Protein AF-A0A3L7Q034-F1 (afdb_monomer)

Solvent-accessible surface area (backbone atoms only — not comparable to full-atom values): 18534 Å² total; per-residue (Å²): 133,90,52,70,71,58,54,52,52,50,52,52,52,49,52,52,52,51,50,52,50,53,52,47,46,66,76,54,42,67,97,80,66,65,78,78,78,54,82,88,72,52,82,73,62,82,89,73,60,74,82,74,75,76,73,78,72,53,71,61,48,54,51,48,27,71,70,69,29,92,88,36,72,64,71,76,37,77,36,74,48,70,31,73,95,71,38,28,39,40,28,22,61,41,81,46,66,43,97,88,46,29,36,39,28,33,47,32,38,38,37,38,54,48,71,47,90,90,45,76,90,39,55,28,41,40,37,40,39,23,48,36,31,41,38,29,46,77,58,79,52,92,49,80,78,44,58,72,82,48,50,76,40,32,36,37,34,29,34,60,28,39,40,36,34,30,84,43,48,90,58,73,77,42,26,36,38,38,40,26,68,52,51,54,40,36,36,32,57,94,72,35,33,35,39,32,75,36,55,39,42,35,39,32,35,65,36,76,94,52,49,31,42,38,37,24,31,20,40,39,37,35,46,27,62,60,84,78,60,81,82,67,89,87,66,80,84,70,77,90,63,94,49,71,68,47,68,35,34,42,32,34,52,23,58,30,42,34,40,39,56,42,43,89,86,51,57,85,88,52,78,79,89,70,88,73,78,83,73,99,78,75,94,85,70,82,84,70,82,82,72,61,49,77,47,76,49,76,39,73,10,30,42,36,41,39,59,53,58,90,89,73,47,69,48,78,48,78,43,71,62,84,132

Sequence (323 aa):
MWTPRRILLLCLGWTLILGFYLGYGFVLGSIDGLPPLPKGLMPHSREHLPPLPARPASRVVSKLQLAFGPDCPEVGRQIKIEIGSKKMVFAADQFQPEPDGRVSLKPMSVAIFSSDKSNPRLTEISTIRGQVAYIKFDRPVAQLSDIGNRKIVAAEISGSIEVTNNRRTQGRDDDLSVFIPTGPLHYADARKLIWTTDSVHLLDNQSKPKPIDVRGRGLEIELASEMNQPPQPGQPKKPKGDAVAGVKRVKLVEAVDMHLHVREDSGFLGQSQNQQKPTAASATAKPAPEQQAYIRIKTPGSFEYFFRSEKEGNLAVFSLPEP

pLDDT: mean 78.05, std 17.23, range [32.56, 96.44]

Foldseek 3Di:
DDDPVNVVVVVVVVVVVVVVVVVCCVVQHDDPSDDPDPPVPPPPDPVPDDPDPDDPPDPQLVVCCQQQHVPDCQSVEPDWDQLPVQQKIKGANDWDQDPVLWIKGAWIKMWGWDADPVDNLQIKIKIKTAGIKTWHWPDHDPDPVVVSVTHTAKMWGFAFIKIWIPVSDSDPQQIKIKTFHTWGWMDGLVQQKTKTQGKIWIWGRNDPPHIKIKIAGMKMWRFDFPVPDDDDPDDDDDPPDSDRPGTFKIKGFFFIKIKDWAFPPRCPPHDPPDPDPDDDPDPDDDDDPRDIDIDIDTARGMWMWGDDDPVPDIDIDGDHPDD

Mean predicted aligned error: 15.41 Å

Secondary structure (DSSP, 8-state):
---HHHHHHHHHHHHHHHHHHHHHHHHH-STT-PPPPPGGGSPPPGGGSPPPPPPPPPHHHHHHHHHH-TT-GGGG-SEEEEEGGGTEEEEEEEEEE-TTSEEEEEEEEEEEEEE-SS-TTSEEEEEEEESEEEEEESS---SGGGGGGS-EEEEEEESSEEEEE-TT-S-STT-EEEEESS-PEEEEGGGTEEEEEEEEEEEETTSSSS-EEEEEEEEEEEEEEGGGSPPPTT---------EEEEEEEEEEEEEEEEEEEETT-GGG------PPPPS-----PPPP--EEEEEEEESS-EEEE---TTT--EEEE-PPP-

Structure (mmCIF, N/CA/C/O backbone):
data_AF-A0A3L7Q034-F1
#
_entry.id   AF-A0A3L7Q034-F1
#
loop_
_atom_site.group_PDB
_atom_site.id
_atom_site.type_symbol
_atom_site.label_atom_id
_atom_site.label_alt_id
_atom_site.label_comp_id
_atom_site.label_asym_id
_atom_site.label_entity_id
_atom_site.label_seq_id
_atom_site.pdbx_PDB_ins_code
_atom_site.Cartn_x
_atom_site.Cartn_y
_atom_site.Cartn_z
_atom_site.occupancy
_atom_site.B_iso_or_equiv
_atom_site.auth_seq_id
_atom_site.auth_comp_id
_atom_site.auth_asym_id
_atom_site.auth_atom_id
_atom_site.pdbx_PDB_model_num
ATOM 1 N N . MET A 1 1 ? -70.085 13.692 60.919 1.00 57.00 1 ME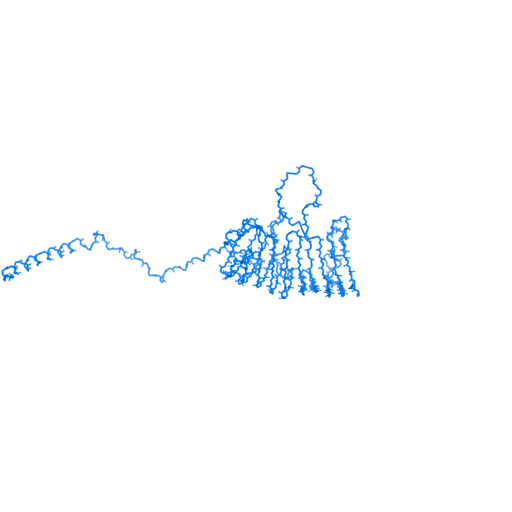T A N 1
ATOM 2 C CA . MET A 1 1 ? -70.975 14.634 60.205 1.00 57.00 1 MET A CA 1
ATOM 3 C C . MET A 1 1 ? -70.442 16.052 60.359 1.00 57.00 1 MET A C 1
ATOM 5 O O . MET A 1 1 ? -70.109 16.442 61.472 1.00 57.00 1 MET A O 1
ATOM 9 N N . TRP A 1 2 ? -70.270 16.787 59.258 1.00 61.84 2 TRP A N 1
ATOM 10 C CA . TRP A 1 2 ? -69.750 18.159 59.272 1.00 61.84 2 TRP A CA 1
ATOM 11 C C . TRP A 1 2 ? -70.883 19.133 59.613 1.00 61.84 2 TRP A C 1
ATOM 13 O O . TRP A 1 2 ? -71.826 19.286 58.848 1.00 61.84 2 TRP A O 1
ATOM 23 N N . THR A 1 3 ? -70.821 19.772 60.782 1.00 84.25 3 THR A N 1
ATOM 24 C CA . THR A 1 3 ? -71.814 20.783 61.177 1.00 84.25 3 THR A CA 1
ATOM 25 C C . THR A 1 3 ? -71.575 22.093 60.411 1.00 84.25 3 THR A C 1
ATOM 27 O O . THR A 1 3 ? -70.408 22.485 60.303 1.00 84.25 3 THR A O 1
ATOM 30 N N . PRO A 1 4 ? -72.622 22.828 59.981 1.00 82.00 4 PRO A N 1
ATOM 31 C CA . PRO A 1 4 ? -72.494 24.060 59.187 1.00 82.00 4 PRO A CA 1
ATOM 32 C C . PRO A 1 4 ? -71.522 25.083 59.794 1.00 82.00 4 PRO A C 1
ATOM 34 O O . PRO A 1 4 ? -70.733 25.709 59.095 1.00 82.00 4 PRO A O 1
ATOM 37 N N . ARG A 1 5 ? -71.493 25.172 61.129 1.00 81.81 5 ARG A N 1
ATOM 38 C CA . ARG A 1 5 ? -70.591 26.054 61.883 1.00 81.81 5 ARG A CA 1
ATOM 39 C C . ARG A 1 5 ? -69.100 25.732 61.692 1.00 81.81 5 ARG A C 1
ATOM 41 O O . ARG A 1 5 ? -68.280 26.641 61.686 1.00 81.81 5 ARG A O 1
ATOM 48 N N . ARG A 1 6 ? -68.739 24.455 61.517 1.00 82.69 6 ARG A N 1
ATOM 49 C CA . ARG A 1 6 ? -67.348 24.022 61.273 1.00 82.69 6 ARG A CA 1
ATOM 50 C C . ARG A 1 6 ? -66.913 24.306 59.837 1.00 82.69 6 ARG A C 1
ATOM 52 O O . ARG A 1 6 ? -65.770 24.693 59.636 1.00 82.69 6 ARG A O 1
ATOM 59 N N . ILE A 1 7 ? -67.828 24.176 58.871 1.00 85.19 7 ILE A N 1
ATOM 60 C CA . ILE A 1 7 ? -67.582 24.552 57.469 1.00 85.19 7 ILE A CA 1
ATOM 61 C C . ILE A 1 7 ? -67.302 26.053 57.380 1.00 85.19 7 ILE A C 1
ATOM 63 O O . ILE A 1 7 ? -66.321 26.458 56.770 1.00 85.19 7 ILE A O 1
ATOM 67 N N . LEU A 1 8 ? -68.108 26.870 58.061 1.00 88.12 8 LEU A N 1
ATOM 68 C CA . LEU A 1 8 ? -67.975 28.326 58.020 1.00 88.12 8 LEU A CA 1
ATOM 69 C C . LEU A 1 8 ? -66.646 28.803 58.632 1.00 88.12 8 LEU A C 1
ATOM 71 O O . LEU A 1 8 ? -65.969 29.645 58.049 1.00 88.12 8 LEU A O 1
ATOM 75 N N . LEU A 1 9 ? -66.217 28.201 59.750 1.00 88.06 9 LEU A N 1
ATOM 76 C CA . LEU A 1 9 ? -64.904 28.477 60.348 1.00 88.06 9 LEU A CA 1
ATOM 77 C C . LEU A 1 9 ? -63.737 28.020 59.455 1.00 88.06 9 LEU A C 1
ATOM 79 O O . LEU A 1 9 ? -62.732 28.721 59.369 1.00 88.06 9 LEU A O 1
ATOM 83 N N . LEU A 1 10 ? -63.874 26.883 58.766 1.00 87.38 10 LEU A N 1
ATOM 84 C CA . LEU A 1 10 ? -62.869 26.398 57.815 1.00 87.38 10 LEU A CA 1
ATOM 85 C C . LEU A 1 10 ? -62.745 27.311 56.593 1.00 87.38 10 LEU A C 1
ATOM 87 O O . LEU A 1 10 ? -61.628 27.646 56.209 1.00 87.38 10 LEU A O 1
ATOM 91 N N . CYS A 1 11 ? -63.866 27.753 56.016 1.00 89.75 11 CYS A N 1
ATOM 92 C CA . CYS A 1 11 ? -63.869 28.696 54.899 1.00 89.75 11 CYS A CA 1
ATOM 93 C C . CYS A 1 11 ? -63.247 30.037 55.301 1.00 89.75 11 CYS A C 1
ATOM 95 O O . CYS A 1 11 ? -62.399 30.552 54.577 1.00 89.75 11 CYS A O 1
ATOM 97 N N . LEU A 1 12 ? -63.601 30.568 56.477 1.00 92.62 12 LEU A N 1
ATOM 98 C CA . LEU A 1 12 ? -63.027 31.816 56.982 1.00 92.62 12 LEU A CA 1
ATOM 99 C C . LEU A 1 12 ? -61.508 31.693 57.186 1.00 92.62 12 LEU A C 1
ATOM 101 O O . LEU A 1 12 ? -60.752 32.542 56.714 1.00 92.62 12 LEU A O 1
ATOM 105 N N . GLY A 1 13 ? -61.054 30.606 57.819 1.00 91.19 13 GLY A N 1
ATOM 106 C CA . GLY A 1 13 ? -59.629 30.326 58.002 1.00 91.19 13 GLY A CA 1
ATOM 107 C C . GLY A 1 13 ? -58.876 30.233 56.673 1.00 91.19 13 GLY A C 1
ATOM 108 O O . GLY A 1 13 ? -57.820 30.843 56.523 1.00 91.19 13 GLY A O 1
ATOM 109 N N . TRP A 1 14 ? -59.454 29.553 55.680 1.00 91.81 14 TRP A N 1
ATOM 110 C CA . TRP A 1 14 ? -58.875 29.461 54.339 1.00 91.81 14 TRP A CA 1
ATOM 111 C C . TRP A 1 14 ? -58.761 30.819 53.650 1.00 91.81 14 TRP A C 1
ATOM 113 O O . TRP A 1 14 ? -57.713 31.120 53.087 1.00 91.81 14 TRP A O 1
ATOM 123 N N . THR A 1 15 ? -59.796 31.660 53.722 1.00 92.00 15 THR A N 1
ATOM 124 C CA . THR A 1 15 ? -59.749 32.995 53.100 1.00 92.00 15 THR A CA 1
ATOM 125 C C . THR A 1 15 ? -58.695 33.898 53.733 1.00 92.00 15 THR A C 1
ATOM 127 O O . THR A 1 15 ? -57.988 34.598 53.012 1.00 92.00 15 THR A O 1
ATOM 130 N N . LEU A 1 16 ? -58.529 33.838 55.058 1.00 93.12 16 LEU A N 1
ATOM 131 C CA . LEU A 1 16 ? -57.495 34.594 55.764 1.00 93.12 16 LEU A CA 1
ATOM 132 C C . LEU A 1 16 ? -56.093 34.130 55.374 1.00 93.12 16 LEU A C 1
ATOM 134 O O . LEU A 1 16 ? -55.258 34.954 55.015 1.00 93.12 16 LEU A O 1
ATOM 138 N N . ILE A 1 17 ? -55.840 32.820 55.395 1.00 89.88 17 ILE A N 1
ATOM 139 C CA . ILE A 1 17 ? -54.528 32.262 55.042 1.00 89.88 17 ILE A CA 1
ATOM 140 C C . ILE A 1 17 ? -54.190 32.557 53.578 1.00 89.88 17 ILE A C 1
ATOM 142 O O . ILE A 1 17 ? -53.074 32.980 53.284 1.00 89.88 17 ILE A O 1
ATOM 146 N N . LEU A 1 18 ? -55.152 32.398 52.664 1.00 88.81 18 LEU A N 1
ATOM 147 C CA . LEU A 1 18 ? -54.956 32.701 51.248 1.00 88.81 18 LEU A CA 1
ATOM 148 C C . LEU A 1 18 ? -54.693 34.197 51.028 1.00 88.81 18 LEU A C 1
ATOM 150 O O . LEU A 1 18 ? -53.800 34.555 50.266 1.00 88.81 18 LEU A O 1
ATOM 154 N N . GLY A 1 19 ? -55.426 35.068 51.727 1.00 91.00 19 GLY A N 1
ATOM 155 C CA . GLY A 1 19 ? -55.214 36.514 51.683 1.00 91.00 19 GLY A CA 1
ATOM 156 C C . GLY A 1 19 ? -53.822 36.914 52.174 1.00 91.00 19 GLY A C 1
ATOM 157 O O . GLY A 1 19 ? -53.130 37.674 51.498 1.00 91.00 19 GLY A O 1
ATOM 158 N N . PHE A 1 20 ? -53.368 36.347 53.297 1.00 86.62 20 PHE A N 1
ATOM 159 C CA . PHE A 1 20 ? -52.009 36.562 53.801 1.00 86.62 20 PHE A CA 1
ATOM 160 C C . PHE A 1 20 ? -50.942 36.024 52.846 1.00 86.62 20 PHE A C 1
ATOM 162 O O . PHE A 1 20 ? -49.939 36.696 52.627 1.00 86.62 20 PHE A O 1
ATOM 169 N N . TYR A 1 21 ? -51.156 34.854 52.242 1.00 82.19 21 TYR A N 1
ATOM 170 C CA . TYR A 1 21 ? -50.224 34.264 51.282 1.00 82.19 21 TYR A CA 1
ATOM 171 C C . TYR A 1 21 ? -50.101 35.098 49.999 1.00 82.19 21 TYR A C 1
ATOM 173 O O . TYR A 1 21 ? -48.993 35.356 49.533 1.00 82.19 21 TYR A O 1
ATOM 181 N N . LEU A 1 22 ? -51.222 35.577 49.452 1.00 83.12 22 LEU A N 1
ATOM 182 C CA . LEU A 1 22 ? -51.227 36.445 48.272 1.00 83.12 22 LEU A CA 1
ATOM 183 C C . LEU A 1 22 ? -50.610 37.816 48.574 1.00 83.12 22 LEU A C 1
ATOM 185 O O . LEU A 1 22 ? -49.834 38.323 47.769 1.00 83.12 22 LEU A O 1
ATOM 189 N N . GLY A 1 23 ? -50.896 38.389 49.749 1.00 83.06 23 GLY A N 1
ATOM 190 C CA . GLY A 1 23 ? -50.256 39.623 50.208 1.00 83.06 23 GLY A CA 1
ATOM 191 C C . GLY A 1 23 ? -48.744 39.462 50.390 1.00 83.06 23 GLY A C 1
ATOM 192 O O . GLY A 1 23 ? -47.975 40.302 49.929 1.00 83.06 23 GLY A O 1
ATOM 193 N N . TYR A 1 24 ? -48.311 38.346 50.982 1.00 76.06 24 TYR A N 1
ATOM 194 C CA . TYR A 1 24 ? -46.900 37.985 51.119 1.00 76.06 24 TYR A CA 1
ATOM 195 C C . TYR A 1 24 ? -46.220 37.845 49.748 1.00 76.06 24 TYR A C 1
ATOM 197 O O . TYR A 1 24 ? -45.169 38.442 49.526 1.00 76.06 24 TYR A O 1
ATOM 205 N N . GLY A 1 25 ? -46.846 37.142 48.799 1.00 72.12 25 GLY A N 1
ATOM 206 C CA . GLY A 1 25 ? -46.323 36.980 47.438 1.00 72.12 25 GLY A CA 1
ATOM 207 C C . GLY A 1 25 ? -46.268 38.282 46.633 1.00 72.12 25 GLY A C 1
ATOM 208 O O . GLY A 1 25 ? -45.364 38.460 45.820 1.00 72.12 25 GLY A O 1
ATOM 209 N N . PHE A 1 26 ? -47.191 39.217 46.877 1.00 74.62 26 PHE A N 1
ATOM 210 C CA . PHE A 1 26 ? -47.187 40.523 46.215 1.00 74.62 26 PHE A CA 1
ATOM 211 C C . PHE A 1 26 ? -46.090 41.450 46.756 1.00 74.62 26 PHE A C 1
ATOM 213 O O . PHE A 1 26 ? -45.441 42.144 45.979 1.00 74.62 26 PHE A O 1
ATOM 220 N N . VAL A 1 27 ? -45.861 41.452 48.074 1.00 71.94 27 VAL A N 1
ATOM 221 C CA . VAL A 1 27 ? -44.875 42.340 48.713 1.00 71.94 27 VAL A CA 1
ATOM 222 C C . VAL A 1 27 ? -43.443 41.815 48.578 1.00 71.94 27 VAL A C 1
ATOM 224 O O . VAL A 1 27 ? -42.528 42.614 48.400 1.00 71.94 27 VAL A O 1
ATOM 227 N N . LEU A 1 28 ? -43.229 40.497 48.642 1.00 66.50 28 LEU A N 1
ATOM 228 C CA . LEU A 1 28 ? -41.885 39.898 48.575 1.00 66.50 28 LEU A CA 1
ATOM 229 C C . LEU A 1 28 ? -41.498 39.384 47.185 1.00 66.50 28 LEU A C 1
ATOM 231 O O . LEU A 1 28 ? -40.341 39.031 46.969 1.00 66.50 28 LEU A O 1
ATOM 235 N N . GLY A 1 29 ? -42.428 39.421 46.229 1.00 60.34 29 GLY A N 1
ATOM 236 C CA . GLY A 1 29 ? -42.172 39.043 44.847 1.00 60.34 29 GLY A CA 1
ATOM 237 C C . GLY A 1 29 ? -41.911 37.546 44.659 1.00 60.34 29 GLY A C 1
ATOM 238 O O . GLY A 1 29 ? -41.752 36.775 45.603 1.00 60.34 29 GLY A O 1
ATOM 239 N N . SER A 1 30 ? -41.921 37.143 43.388 1.00 58.59 30 SER A N 1
ATOM 240 C CA . SER A 1 30 ? -41.636 35.791 42.896 1.00 58.59 30 SER A CA 1
ATOM 241 C C . SER A 1 30 ? -40.508 35.099 43.671 1.00 58.59 30 SER A C 1
ATOM 243 O O . SER A 1 30 ? -39.465 35.707 43.900 1.00 58.59 30 SER A O 1
ATOM 245 N N . ILE A 1 31 ? -40.748 33.826 44.013 1.00 56.84 31 ILE A N 1
ATOM 246 C CA . ILE A 1 31 ? -39.835 32.829 44.602 1.00 56.84 31 ILE A CA 1
ATOM 247 C C . ILE A 1 31 ? -38.369 33.182 44.282 1.00 56.84 31 ILE A C 1
ATOM 249 O O . ILE A 1 31 ? -37.939 32.917 43.169 1.00 56.84 31 ILE A O 1
ATOM 253 N N . ASP A 1 32 ? -37.688 33.848 45.226 1.00 58.66 32 ASP A N 1
ATOM 254 C CA . ASP A 1 32 ? -36.243 34.169 45.357 1.00 58.66 32 ASP A CA 1
ATOM 255 C C . ASP A 1 32 ? -35.891 35.633 45.663 1.00 58.66 32 ASP A C 1
ATOM 257 O O . ASP A 1 32 ? -34.743 35.905 46.007 1.00 58.66 32 ASP A O 1
ATOM 261 N N . GLY A 1 33 ? -36.813 36.602 45.589 1.00 61.28 33 GLY A N 1
ATOM 262 C CA . GLY A 1 33 ? -36.478 38.003 45.923 1.00 61.28 33 GLY A CA 1
ATOM 263 C C . GLY A 1 33 ? -35.380 38.618 45.031 1.00 61.28 33 GLY A C 1
ATOM 264 O O . GLY A 1 33 ? -34.881 39.711 45.303 1.00 61.28 33 GLY A O 1
ATOM 265 N N . LEU A 1 34 ? -35.003 37.923 43.955 1.00 64.62 34 LEU A N 1
ATOM 266 C CA . LEU A 1 34 ? -34.079 38.407 42.947 1.00 64.62 34 LEU A CA 1
ATOM 267 C C . LEU A 1 34 ? -34.840 39.315 41.972 1.00 64.62 34 LEU A C 1
ATOM 269 O O . LEU A 1 34 ? -35.936 38.960 41.525 1.00 64.62 34 LEU A O 1
ATOM 273 N N . PRO A 1 35 ? -34.280 40.483 41.608 1.00 65.75 35 PRO A N 1
ATOM 274 C CA . PRO A 1 35 ? -34.860 41.305 40.559 1.00 65.75 35 PRO A CA 1
ATOM 275 C C . PRO A 1 35 ? -34.928 40.495 39.252 1.00 65.75 35 PRO A C 1
ATOM 277 O O . PRO A 1 35 ? -34.020 39.703 38.976 1.00 65.75 35 PRO A O 1
ATOM 280 N N . PRO A 1 36 ? -35.978 40.678 38.429 1.00 69.44 36 PRO A N 1
ATOM 281 C CA . PRO A 1 36 ? -36.066 40.012 37.137 1.00 69.44 36 PRO A CA 1
ATOM 282 C C . PRO A 1 36 ? -34.811 40.316 36.318 1.00 69.44 36 PRO A C 1
ATOM 284 O O . PRO A 1 36 ? -34.316 41.447 36.320 1.00 69.44 36 PRO A O 1
ATOM 287 N N . LEU A 1 37 ? -34.295 39.292 35.634 1.00 69.56 37 LEU A N 1
ATOM 288 C CA . LEU A 1 37 ? -33.041 39.382 34.894 1.00 69.56 37 LEU A CA 1
ATOM 289 C C . LEU A 1 37 ? -33.069 40.614 33.960 1.00 69.56 37 LEU A C 1
ATOM 291 O O . LEU A 1 37 ? -34.033 40.774 33.200 1.00 69.56 37 LEU A O 1
ATOM 295 N N . PRO A 1 38 ? -32.052 41.497 33.998 1.00 75.38 38 PRO A N 1
ATOM 296 C CA . PRO A 1 38 ? -31.992 42.664 33.127 1.00 75.38 38 PRO A CA 1
ATOM 297 C C . PRO A 1 38 ? -32.160 42.258 31.662 1.00 75.38 38 PRO A C 1
ATOM 299 O O . PRO A 1 38 ? -31.571 41.273 31.222 1.00 75.38 38 PRO A O 1
ATOM 302 N N . LYS A 1 39 ? -32.915 43.039 30.879 1.00 69.44 39 LYS A N 1
ATOM 303 C CA . LYS A 1 39 ? -33.230 42.711 29.473 1.00 69.44 39 LYS A CA 1
ATOM 304 C C . LYS A 1 39 ? -31.987 42.436 28.608 1.00 69.44 39 LYS A C 1
ATOM 306 O O . LYS A 1 39 ? -32.078 41.658 27.670 1.00 69.44 39 LYS A O 1
ATOM 311 N N . GLY A 1 40 ? -30.835 43.028 28.941 1.00 69.94 40 GLY A N 1
ATOM 312 C CA . GLY A 1 40 ? -29.559 42.799 28.246 1.00 69.94 40 GLY A CA 1
ATOM 313 C C . GLY A 1 40 ? -28.851 41.477 28.578 1.00 69.94 40 GLY A C 1
ATOM 314 O O . GLY A 1 40 ? -27.941 41.086 27.857 1.00 69.94 40 GLY A O 1
ATOM 315 N N . LEU A 1 41 ? -29.261 40.783 29.644 1.00 63.81 41 LEU A N 1
ATOM 316 C CA . LEU A 1 41 ? -28.741 39.470 30.048 1.00 63.81 41 LEU A CA 1
ATOM 317 C C . LEU A 1 41 ? -29.714 38.331 29.716 1.00 63.81 41 LEU A C 1
ATOM 319 O O . LEU A 1 41 ? -29.447 37.177 30.049 1.00 63.81 41 LEU A O 1
ATOM 323 N N . MET A 1 42 ? -30.835 38.639 29.055 1.00 66.06 42 MET A N 1
ATOM 324 C CA . MET A 1 42 ? -31.729 37.617 28.523 1.00 66.06 42 MET A CA 1
ATOM 325 C C . MET A 1 42 ? -30.944 36.732 27.539 1.00 66.06 42 MET A C 1
ATOM 327 O O . MET A 1 42 ? -30.168 37.255 26.726 1.00 66.06 42 MET A O 1
ATOM 331 N N . PRO A 1 43 ? -31.112 35.400 27.594 1.00 65.75 43 PRO A N 1
ATOM 332 C CA . PRO A 1 43 ? -30.474 34.513 26.635 1.00 65.75 43 PRO A CA 1
ATOM 333 C C . PRO A 1 43 ? -30.900 34.942 25.230 1.00 65.75 43 PRO A C 1
ATOM 335 O O . PRO A 1 43 ? -32.088 34.988 24.917 1.00 65.75 43 PRO A O 1
ATOM 338 N N . HIS A 1 44 ? -29.925 35.319 24.405 1.00 62.06 44 HIS A N 1
ATOM 339 C CA . HIS A 1 44 ? -30.189 35.734 23.035 1.00 62.06 44 HIS A CA 1
ATOM 340 C C . HIS A 1 44 ? -30.831 34.558 22.288 1.00 62.06 44 HIS A C 1
ATOM 342 O O . HIS A 1 44 ? -30.402 33.410 22.443 1.00 62.06 44 HIS A O 1
ATOM 348 N N . SER A 1 45 ? -31.865 34.832 21.488 1.00 59.22 45 SER A N 1
ATOM 349 C CA . SER A 1 45 ? -32.478 33.829 20.616 1.00 59.22 45 SER A CA 1
ATOM 350 C C . SER A 1 45 ? -31.393 33.150 19.777 1.00 59.22 45 SER A C 1
ATOM 352 O O . SER A 1 45 ? -30.520 33.823 19.227 1.00 59.22 45 SER A O 1
ATOM 354 N N . ARG A 1 46 ? -31.445 31.812 19.676 1.00 56.34 46 ARG A N 1
ATOM 355 C CA . ARG A 1 46 ? -30.458 30.967 18.962 1.00 56.34 46 ARG A CA 1
ATOM 356 C C . ARG A 1 46 ? -30.125 31.449 17.540 1.00 56.34 46 ARG A C 1
ATOM 358 O O . ARG A 1 46 ? -29.072 31.102 17.021 1.00 56.34 46 ARG A O 1
ATOM 365 N N . GLU A 1 47 ? -30.999 32.249 16.942 1.00 61.03 47 GLU A N 1
ATOM 366 C CA . GLU A 1 47 ? -30.896 32.821 15.598 1.00 61.03 47 GLU A CA 1
ATOM 367 C C . GLU A 1 47 ? -29.858 33.950 15.451 1.00 61.03 47 GLU A C 1
ATOM 369 O O . GLU A 1 47 ? -29.551 34.348 14.331 1.00 61.03 47 GLU A O 1
ATOM 374 N N . HIS A 1 48 ? -29.308 34.487 16.546 1.00 61.72 48 HIS A N 1
ATOM 375 C CA . HIS A 1 48 ? -28.303 35.567 16.519 1.00 61.72 48 HIS A CA 1
ATOM 376 C C . HIS A 1 48 ? -26.927 35.152 17.043 1.00 61.72 48 HIS A C 1
ATOM 378 O O . HIS A 1 48 ? -26.078 35.996 17.335 1.00 61.72 48 HIS A O 1
ATOM 384 N N . LEU A 1 49 ? -26.675 33.848 17.150 1.00 65.56 49 LEU A N 1
ATOM 385 C CA . LEU A 1 49 ? -25.330 33.363 17.418 1.00 65.56 49 LEU A CA 1
ATOM 386 C C . LEU A 1 49 ? -24.518 33.410 16.114 1.00 65.56 49 LEU A C 1
ATOM 388 O O . LEU A 1 49 ? -24.983 32.872 15.105 1.00 65.56 49 LEU A O 1
ATOM 392 N N . PRO A 1 50 ? -23.318 34.023 16.100 1.00 74.31 50 PRO A N 1
ATOM 393 C CA . PRO A 1 50 ? -22.423 33.882 14.960 1.00 74.31 50 PRO A CA 1
ATOM 394 C C . PRO A 1 50 ? -22.175 32.386 14.711 1.00 74.31 50 PRO A C 1
ATOM 396 O O . PRO A 1 50 ? -22.119 31.614 15.678 1.00 74.31 50 PRO A O 1
ATOM 399 N N . PRO A 1 51 ? -22.040 31.950 13.443 1.00 74.94 51 PRO A N 1
ATOM 400 C CA . PRO A 1 51 ? -21.737 30.559 13.153 1.00 74.94 51 PRO A CA 1
ATOM 401 C C . PRO A 1 51 ? -20.485 30.170 13.934 1.00 74.94 51 PRO A C 1
ATOM 403 O O . PRO A 1 51 ? -19.487 30.896 13.930 1.00 74.94 51 PRO A O 1
ATOM 406 N N . LEU A 1 52 ? -20.564 29.047 14.650 1.00 67.44 52 LEU A N 1
ATOM 407 C CA . LEU A 1 52 ? -19.422 28.538 15.397 1.00 67.44 52 LEU A CA 1
ATOM 408 C C . LEU A 1 52 ? -18.224 28.437 14.441 1.00 67.44 52 LEU A C 1
ATOM 410 O O . LEU A 1 52 ? -18.401 27.979 13.306 1.00 67.44 52 LEU A O 1
ATOM 414 N N . PRO A 1 53 ? -17.017 28.850 14.869 1.00 69.12 53 PRO A N 1
ATOM 415 C CA . PRO A 1 53 ? -15.832 28.680 14.046 1.00 69.12 53 PRO A CA 1
ATOM 416 C C . PRO A 1 53 ? -15.717 27.209 13.649 1.00 69.12 53 PRO A C 1
ATOM 418 O O . PRO A 1 53 ? -15.976 26.317 14.466 1.00 69.12 53 PRO A O 1
ATOM 421 N N . ALA A 1 54 ? -15.358 26.959 12.386 1.00 66.00 54 ALA A N 1
ATOM 422 C CA . ALA A 1 54 ? -15.194 25.606 11.878 1.00 66.00 54 ALA A CA 1
ATOM 423 C C . ALA A 1 54 ? -14.286 24.828 12.835 1.00 66.00 54 ALA A C 1
ATOM 425 O O . ALA A 1 54 ? -13.176 25.266 13.152 1.00 66.00 54 ALA A O 1
ATOM 426 N N . ARG A 1 55 ? -14.789 23.698 13.348 1.00 63.00 55 ARG A N 1
ATOM 427 C CA . ARG A 1 55 ? -14.040 22.863 14.288 1.00 63.00 55 ARG A CA 1
ATOM 428 C C . ARG A 1 55 ? -12.678 22.559 13.656 1.00 63.00 55 ARG A C 1
ATOM 430 O O . ARG A 1 55 ? -12.671 22.111 12.507 1.00 63.00 55 ARG A O 1
ATOM 437 N N . PRO A 1 56 ? -11.549 22.779 14.356 1.00 61.09 56 PRO A N 1
ATOM 438 C CA . PRO A 1 56 ? -10.247 22.440 13.804 1.00 61.09 56 PRO A CA 1
ATOM 439 C C . PRO A 1 56 ? -10.286 20.976 13.371 1.00 61.09 56 PRO A C 1
ATOM 441 O O . PRO A 1 56 ? -10.708 20.107 14.145 1.00 61.09 56 PRO A O 1
ATOM 444 N N . ALA A 1 57 ? -9.940 20.725 12.106 1.00 66.50 57 ALA A N 1
ATOM 445 C CA . ALA A 1 57 ? -9.964 19.385 11.547 1.00 66.50 57 ALA A CA 1
ATOM 446 C C . ALA A 1 57 ? -9.162 18.459 12.468 1.00 66.50 57 ALA A C 1
ATOM 448 O O . ALA A 1 57 ? -8.058 18.798 12.903 1.00 66.50 57 ALA A O 1
ATOM 449 N N . SER A 1 58 ? -9.738 17.303 12.810 1.00 79.12 58 SER A N 1
ATOM 450 C CA . SER A 1 58 ? -9.007 16.289 13.570 1.00 79.12 58 SER A CA 1
ATOM 451 C C . SER A 1 58 ? -7.683 16.021 12.859 1.00 79.12 58 SER A C 1
ATOM 453 O O . SER A 1 58 ? -7.663 15.869 11.639 1.00 79.12 58 SER A O 1
ATOM 455 N N . ARG A 1 59 ? -6.576 15.937 13.603 1.00 85.31 59 ARG A N 1
ATOM 456 C CA . ARG A 1 59 ? -5.241 15.680 13.037 1.00 85.31 59 ARG A CA 1
ATOM 457 C C . ARG A 1 59 ? -5.240 14.482 12.079 1.00 85.31 59 ARG A C 1
ATOM 459 O O . ARG A 1 59 ? -4.561 14.506 11.055 1.00 85.31 59 ARG A O 1
ATOM 466 N N . VAL A 1 60 ? -6.039 13.463 12.400 1.00 86.62 60 VAL A N 1
ATOM 467 C CA . VAL A 1 60 ? -6.237 12.261 11.580 1.00 86.62 60 VAL A CA 1
ATOM 468 C C . VAL A 1 60 ? -6.873 12.606 10.231 1.00 86.62 60 VAL A C 1
ATOM 470 O O . VAL A 1 60 ? -6.418 1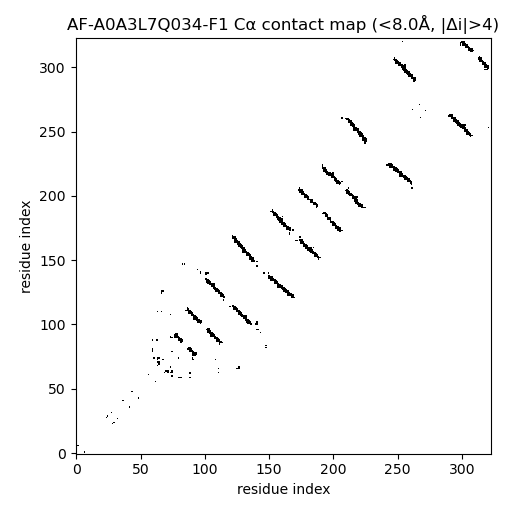2.123 9.202 1.00 86.62 60 VAL A O 1
ATOM 473 N N . VAL A 1 61 ? -7.876 13.487 10.224 1.00 87.44 61 VAL A N 1
ATOM 474 C CA . VAL A 1 61 ? -8.550 13.970 9.009 1.00 87.44 61 VAL A CA 1
ATOM 475 C C . VAL A 1 61 ? -7.581 14.755 8.132 1.00 87.44 61 VAL A C 1
ATOM 477 O O . VAL A 1 61 ? -7.484 14.460 6.948 1.00 87.44 61 VAL A O 1
ATOM 480 N N . SER A 1 62 ? -6.791 15.667 8.70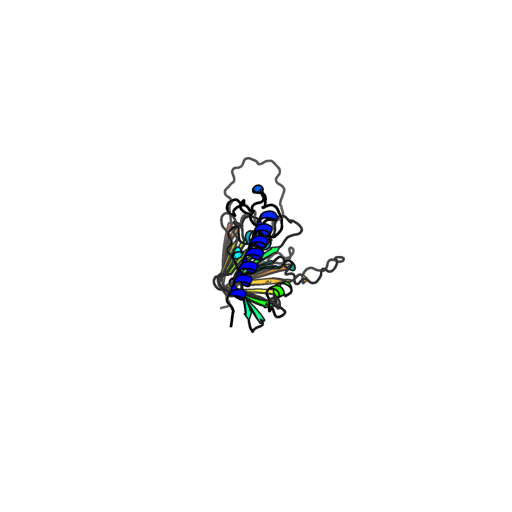4 1.00 87.12 62 SER A N 1
ATOM 481 C CA . SER A 1 62 ? -5.790 16.416 7.932 1.00 87.12 62 SER A CA 1
ATOM 482 C C . SER A 1 62 ? -4.740 15.499 7.297 1.00 87.12 62 SER A C 1
ATOM 484 O O . SER A 1 62 ? -4.331 15.724 6.162 1.00 87.12 62 SER A O 1
ATOM 486 N N . LYS A 1 63 ? -4.323 14.433 7.996 1.00 88.56 63 LYS A N 1
ATOM 487 C CA . LYS A 1 63 ? -3.402 13.428 7.441 1.00 88.56 63 LYS A CA 1
ATOM 488 C C . LYS A 1 63 ? -4.040 12.591 6.336 1.00 88.56 63 LYS A C 1
ATOM 490 O O . LYS A 1 63 ? -3.389 12.343 5.327 1.00 88.56 63 LYS A O 1
ATOM 495 N N . LEU A 1 64 ? -5.296 12.177 6.503 1.00 90.12 64 LEU A N 1
ATOM 496 C CA . LEU A 1 64 ? -6.038 11.476 5.452 1.00 90.12 64 LEU A CA 1
ATOM 497 C C . LEU A 1 64 ? -6.188 12.354 4.210 1.00 90.12 64 LEU A C 1
ATOM 499 O O . LEU A 1 64 ? -5.938 11.878 3.109 1.00 90.12 64 LEU A O 1
ATOM 503 N N . GLN A 1 65 ? -6.496 13.640 4.381 1.00 89.69 65 GLN A N 1
ATOM 504 C CA . GLN A 1 65 ? -6.601 14.579 3.266 1.00 89.69 65 GLN A CA 1
ATOM 505 C C . GLN A 1 65 ? -5.261 14.811 2.569 1.00 89.69 65 GLN A C 1
ATOM 507 O O . GLN A 1 65 ? -5.199 14.838 1.342 1.00 89.69 65 GLN A O 1
ATOM 512 N N . LEU A 1 66 ? -4.173 14.909 3.336 1.00 87.56 66 LEU A N 1
ATOM 513 C CA . LEU A 1 66 ? -2.829 15.012 2.775 1.00 87.56 66 LEU A CA 1
ATOM 514 C C . LEU A 1 66 ? -2.490 13.785 1.911 1.00 87.56 66 LEU A C 1
ATOM 516 O O . LEU A 1 66 ? -1.975 13.938 0.806 1.00 87.56 66 LEU A O 1
ATOM 520 N N . ALA A 1 67 ? -2.829 12.584 2.387 1.00 88.06 67 ALA A N 1
ATOM 521 C CA . ALA A 1 67 ? -2.520 11.335 1.700 1.00 88.06 67 ALA A CA 1
ATOM 522 C C . ALA A 1 67 ? -3.439 11.035 0.504 1.00 88.06 67 ALA A C 1
ATOM 524 O O . ALA A 1 67 ? -2.951 10.698 -0.565 1.00 88.06 67 ALA A O 1
ATOM 525 N N . PHE A 1 68 ? -4.758 11.175 0.661 1.00 88.31 68 PHE A N 1
ATOM 526 C CA . PHE A 1 68 ? -5.749 10.749 -0.337 1.00 88.31 68 PHE A CA 1
ATOM 527 C C . PHE A 1 68 ? -6.374 11.904 -1.120 1.00 88.31 68 PHE A C 1
ATOM 529 O O . PHE A 1 68 ? -6.790 11.719 -2.259 1.00 88.31 68 PHE A O 1
ATOM 536 N N . GLY A 1 69 ? -6.385 13.124 -0.579 1.00 86.12 69 GLY A N 1
ATOM 537 C CA . GLY A 1 69 ? -6.856 14.336 -1.267 1.00 86.12 69 GLY A CA 1
ATOM 538 C C . GLY A 1 69 ? -7.802 15.180 -0.431 1.00 86.12 69 GLY A C 1
ATOM 539 O O . GLY A 1 69 ? -8.335 14.686 0.561 1.00 86.12 69 GLY A O 1
ATOM 540 N N . PRO A 1 70 ? -8.036 16.444 -0.826 1.00 82.81 70 PRO A N 1
ATOM 541 C CA . PRO A 1 70 ? -8.964 17.324 -0.118 1.00 82.81 70 PRO A CA 1
ATOM 542 C C . PRO A 1 70 ? -10.375 16.714 -0.009 1.00 82.81 70 PRO A C 1
ATOM 544 O O . PRO A 1 70 ? -10.950 16.742 1.081 1.00 82.81 70 PRO A O 1
ATOM 547 N N . ASP A 1 71 ? -10.848 16.050 -1.072 1.00 82.50 71 ASP A N 1
ATOM 548 C CA . ASP A 1 71 ? -12.197 15.466 -1.187 1.00 82.50 71 ASP A CA 1
ATOM 549 C C . ASP A 1 71 ? -12.194 13.931 -1.113 1.00 82.50 71 ASP A C 1
ATOM 551 O O . ASP A 1 71 ? -12.833 13.232 -1.901 1.00 82.50 71 ASP A O 1
ATOM 555 N N . CYS A 1 72 ? -11.415 13.374 -0.186 1.00 85.00 72 CYS A N 1
ATOM 556 C CA . CYS A 1 72 ? -11.270 11.928 -0.076 1.00 85.00 72 CYS A CA 1
ATOM 557 C C . CYS A 1 72 ? -12.428 11.268 0.715 1.00 85.00 72 CYS A C 1
ATOM 559 O O . CYS A 1 72 ? -12.769 11.725 1.815 1.00 85.00 72 CYS A O 1
ATOM 561 N N . PRO A 1 73 ? -13.029 10.165 0.213 1.00 87.81 73 PRO A N 1
ATOM 562 C CA . PRO A 1 73 ? -14.116 9.461 0.905 1.00 87.81 73 PRO A CA 1
ATOM 563 C C . PRO A 1 73 ? -13.675 8.872 2.254 1.00 87.81 73 PRO A C 1
ATOM 565 O O . PRO A 1 73 ? -14.499 8.641 3.139 1.00 87.81 73 PRO A O 1
ATOM 568 N N . GLU A 1 74 ? -12.370 8.673 2.453 1.00 88.88 74 GLU A N 1
ATOM 569 C CA . GLU A 1 74 ? -11.766 8.185 3.692 1.00 88.88 74 GLU A CA 1
ATOM 570 C C . GLU A 1 74 ? -12.098 9.048 4.922 1.00 88.88 74 GLU A C 1
ATOM 572 O O . GLU A 1 74 ? -12.168 8.529 6.037 1.00 88.88 74 GLU A O 1
ATOM 577 N N . VAL A 1 75 ? -12.345 10.351 4.747 1.00 87.31 75 VAL A N 1
ATOM 578 C CA . VAL A 1 75 ? -12.720 11.254 5.853 1.00 87.31 75 VAL A CA 1
ATOM 579 C C . VAL A 1 75 ? -14.119 10.942 6.389 1.00 87.31 75 VAL A C 1
ATOM 581 O O . VAL A 1 75 ? -14.364 11.097 7.592 1.00 87.31 75 VAL A O 1
ATOM 584 N N . GLY A 1 76 ? -15.017 10.463 5.526 1.00 85.81 76 GLY A N 1
ATOM 585 C CA . GLY A 1 76 ? -16.392 10.099 5.868 1.00 85.81 76 GLY A CA 1
ATOM 586 C C . GLY A 1 76 ? -16.535 8.745 6.565 1.00 85.81 76 GLY A C 1
ATOM 587 O O . GLY A 1 76 ? -17.609 8.450 7.083 1.00 85.81 76 GLY A O 1
ATOM 588 N N . ARG A 1 77 ? -15.467 7.938 6.622 1.00 89.12 77 ARG A N 1
ATOM 589 C CA . ARG A 1 77 ? -15.525 6.582 7.181 1.00 89.12 77 ARG A CA 1
ATOM 590 C C . ARG A 1 77 ? -15.773 6.555 8.684 1.00 89.12 77 ARG A C 1
ATOM 592 O O . ARG A 1 77 ? -15.377 7.473 9.416 1.00 89.12 77 ARG A O 1
ATOM 599 N N . GLN A 1 78 ? -16.399 5.469 9.140 1.00 87.25 78 GLN A N 1
ATOM 600 C CA . GLN A 1 78 ? -16.751 5.282 10.553 1.00 87.25 78 GLN A CA 1
ATOM 601 C C . GLN A 1 78 ? -15.510 5.126 11.438 1.00 87.25 78 GLN A C 1
ATOM 603 O O . GLN A 1 78 ? -15.434 5.706 12.522 1.00 87.25 78 GLN A O 1
ATOM 608 N N . ILE A 1 79 ? -14.510 4.387 10.958 1.00 88.44 79 ILE A N 1
ATOM 609 C CA . ILE A 1 79 ? -13.279 4.097 11.684 1.00 88.44 79 ILE A CA 1
ATOM 610 C C . ILE A 1 79 ? -12.141 4.925 11.098 1.00 88.44 79 ILE A C 1
ATOM 612 O O . ILE A 1 79 ? -11.821 4.805 9.919 1.00 88.44 79 ILE A O 1
ATOM 616 N N . LYS A 1 80 ? -11.493 5.733 11.945 1.00 91.00 80 LYS A N 1
ATOM 617 C CA . LYS A 1 80 ? -10.311 6.538 11.608 1.00 91.00 80 LYS A CA 1
ATOM 618 C C . LYS A 1 80 ? -9.321 6.477 12.758 1.00 91.00 80 LYS A C 1
ATOM 620 O O . LYS A 1 80 ? -9.591 7.019 13.829 1.00 91.00 80 LYS A O 1
ATOM 625 N N . ILE A 1 81 ? -8.182 5.830 12.542 1.00 87.88 81 ILE A N 1
ATOM 626 C CA . ILE A 1 81 ? -7.155 5.673 13.572 1.00 87.88 81 ILE A CA 1
ATOM 627 C C . ILE A 1 81 ? -5.799 6.112 13.043 1.00 87.88 81 ILE A C 1
ATOM 629 O O . ILE A 1 81 ? -5.372 5.741 11.951 1.00 87.88 81 ILE A O 1
ATOM 633 N N . GLU A 1 82 ? -5.095 6.869 13.878 1.00 88.50 82 GLU A N 1
ATOM 634 C CA . GLU A 1 82 ? -3.679 7.159 13.715 1.00 88.50 82 GLU A CA 1
ATOM 635 C C . GLU A 1 82 ? -2.858 6.253 14.638 1.00 88.50 82 GLU A C 1
ATOM 637 O O . GLU A 1 82 ? -3.004 6.275 15.859 1.00 88.50 82 GLU A O 1
ATOM 642 N N . ILE A 1 83 ? -1.946 5.489 14.046 1.00 85.75 83 ILE A N 1
ATOM 643 C CA . ILE A 1 83 ? -0.948 4.692 14.751 1.00 85.75 83 ILE A CA 1
ATOM 644 C C . ILE A 1 83 ? 0.370 5.463 14.710 1.00 85.75 83 ILE A C 1
ATOM 646 O O . ILE A 1 83 ? 1.203 5.288 13.816 1.00 85.75 83 ILE A O 1
ATOM 650 N N . GLY A 1 84 ? 0.552 6.345 15.696 1.00 78.25 84 GLY A N 1
ATOM 651 C CA . GLY A 1 84 ? 1.707 7.243 15.771 1.00 78.25 84 GLY A CA 1
ATOM 652 C C . GLY A 1 84 ? 3.055 6.512 15.795 1.00 78.25 84 GLY A C 1
ATOM 653 O O . GLY A 1 84 ? 3.993 6.946 15.129 1.00 78.25 84 GLY A O 1
ATOM 654 N N . SER A 1 85 ? 3.133 5.363 16.476 1.00 74.69 85 SER A N 1
ATOM 655 C CA . SER A 1 85 ? 4.349 4.535 16.571 1.00 74.69 85 SER A CA 1
ATOM 656 C C . SER A 1 85 ? 4.852 4.032 15.215 1.00 74.69 85 SER A C 1
ATOM 658 O O . SER A 1 85 ? 6.056 3.875 15.028 1.00 74.69 85 SER A O 1
ATOM 660 N N . LYS A 1 86 ? 3.942 3.820 14.257 1.00 76.19 86 LYS A N 1
ATOM 661 C CA . LYS A 1 86 ? 4.245 3.335 12.903 1.00 76.19 86 LYS A CA 1
ATOM 662 C C . LYS A 1 86 ? 4.143 4.429 11.841 1.00 76.19 86 LYS A C 1
ATOM 664 O O . LYS A 1 86 ? 4.263 4.127 10.661 1.00 76.19 86 LYS A O 1
ATOM 669 N N . LYS A 1 87 ? 3.883 5.683 12.247 1.00 85.50 87 LYS A N 1
ATOM 670 C CA . LYS A 1 87 ? 3.569 6.806 11.345 1.00 85.50 87 LYS A CA 1
ATOM 671 C C . LYS A 1 87 ? 2.528 6.421 10.285 1.00 85.50 87 LYS A C 1
ATOM 673 O O . LYS A 1 87 ? 2.653 6.773 9.117 1.00 85.50 87 LYS A O 1
ATOM 678 N N . MET A 1 88 ? 1.511 5.679 10.705 1.00 87.44 88 MET A N 1
ATOM 679 C CA . MET A 1 88 ? 0.502 5.109 9.820 1.00 87.44 88 MET A CA 1
ATOM 680 C C . MET A 1 88 ? -0.873 5.627 10.217 1.00 87.44 88 MET A C 1
ATOM 682 O O . MET A 1 88 ? -1.170 5.768 11.402 1.00 87.44 88 MET A O 1
ATOM 686 N N . VAL A 1 89 ? -1.718 5.902 9.236 1.00 90.81 89 VAL A N 1
ATOM 687 C CA . VAL A 1 89 ? -3.124 6.246 9.432 1.00 90.81 89 VAL A CA 1
ATOM 688 C C . VAL A 1 89 ? -3.948 5.260 8.627 1.00 90.81 89 VAL A C 1
ATOM 690 O O . VAL A 1 89 ? -3.609 4.977 7.482 1.00 90.81 89 VAL A O 1
ATOM 693 N N . PHE A 1 90 ? -5.012 4.726 9.213 1.00 89.88 90 PHE A N 1
ATOM 694 C CA . PHE A 1 90 ? -5.930 3.864 8.484 1.00 89.88 90 PHE A CA 1
ATOM 695 C C . PHE A 1 90 ? -7.377 4.290 8.699 1.00 89.88 90 PHE A C 1
ATOM 697 O O . PHE A 1 90 ? -7.744 4.823 9.752 1.00 89.88 90 PHE A O 1
ATOM 704 N N . ALA A 1 91 ? -8.186 4.044 7.674 1.00 92.50 91 ALA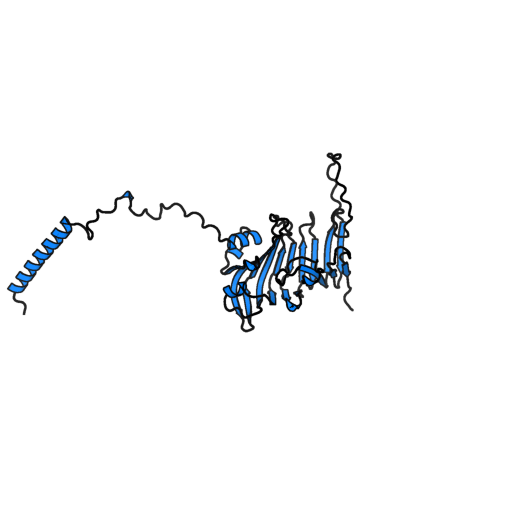 A N 1
ATOM 705 C CA . ALA A 1 91 ? -9.610 4.307 7.667 1.00 92.50 91 ALA A CA 1
ATOM 706 C C . ALA A 1 91 ? -10.375 3.089 7.135 1.00 92.50 91 ALA A C 1
ATOM 708 O O . ALA A 1 91 ? -9.995 2.509 6.114 1.00 92.50 91 ALA A O 1
ATOM 709 N N . ALA A 1 92 ? -11.464 2.723 7.808 1.00 93.50 92 ALA A N 1
ATOM 710 C CA . ALA A 1 92 ? -12.348 1.627 7.416 1.00 93.50 92 ALA A CA 1
ATOM 711 C C . ALA A 1 92 ? -13.796 1.897 7.845 1.00 93.50 92 ALA A C 1
ATOM 713 O O . ALA A 1 92 ? -14.030 2.771 8.676 1.00 93.50 92 ALA A O 1
ATOM 714 N N . ASP A 1 93 ? -14.767 1.164 7.305 1.00 92.38 93 ASP A N 1
ATOM 715 C CA . ASP A 1 93 ? -16.158 1.261 7.779 1.00 92.38 93 ASP A CA 1
ATOM 716 C C . ASP A 1 93 ? -16.506 0.139 8.750 1.00 92.38 93 ASP A C 1
ATOM 718 O O . ASP A 1 93 ? -17.197 0.362 9.738 1.00 92.38 93 ASP A O 1
ATOM 722 N N . GLN A 1 94 ? -15.979 -1.057 8.508 1.00 91.31 94 GLN A N 1
ATOM 723 C CA . GLN A 1 94 ? -16.232 -2.234 9.325 1.00 91.31 94 GLN A CA 1
ATOM 724 C C . GLN A 1 94 ? -14.924 -2.812 9.859 1.00 91.31 94 GLN A C 1
ATOM 726 O O . GLN A 1 94 ? -13.933 -2.908 9.134 1.00 91.31 94 GLN A O 1
ATOM 731 N N . PHE A 1 95 ? -14.956 -3.218 11.127 1.00 91.31 95 PHE A N 1
ATOM 732 C CA . PHE A 1 95 ? -13.929 -4.013 11.791 1.00 91.31 95 PHE A CA 1
ATOM 733 C C . PHE A 1 95 ? -14.606 -5.230 12.407 1.00 91.31 95 PHE A C 1
ATOM 735 O O . PHE A 1 95 ? -15.491 -5.075 13.251 1.00 91.31 95 PHE A O 1
ATOM 742 N N . GLN A 1 96 ? -14.201 -6.424 11.984 1.00 91.00 96 GLN A N 1
ATOM 743 C CA . GLN A 1 96 ? -14.691 -7.672 12.558 1.00 91.00 96 GLN A CA 1
ATOM 744 C C . GLN A 1 96 ? -13.504 -8.610 12.819 1.00 91.00 96 GLN A C 1
ATOM 746 O O . GLN A 1 96 ? -12.762 -8.932 11.888 1.00 91.00 96 GLN A O 1
ATOM 751 N N . PRO A 1 97 ? -13.271 -9.028 14.073 1.00 88.69 97 PRO A N 1
ATOM 752 C CA . PRO A 1 97 ? -12.328 -10.099 14.354 1.00 88.69 97 PRO A CA 1
ATOM 753 C C . PRO A 1 97 ? -12.926 -11.428 13.874 1.00 88.69 97 PRO A C 1
ATOM 755 O O . PRO A 1 97 ? -14.052 -11.774 14.225 1.00 88.69 97 PRO A O 1
ATOM 758 N N . GLU A 1 98 ? -12.172 -12.158 13.062 1.00 88.25 98 GLU A N 1
ATOM 759 C CA . GLU A 1 98 ? -12.549 -13.467 12.534 1.00 88.25 98 GLU A CA 1
ATOM 760 C C . GLU A 1 98 ? -12.156 -14.587 13.519 1.00 88.25 98 GLU A C 1
ATOM 762 O O . GLU A 1 98 ? -11.189 -14.442 14.280 1.00 88.25 98 GLU A O 1
ATOM 767 N N . PRO A 1 99 ? -12.850 -15.742 13.500 1.00 82.69 99 PRO A N 1
ATOM 768 C CA . PRO A 1 99 ? -12.550 -16.873 14.386 1.00 82.69 99 PRO A CA 1
ATOM 769 C C . PRO A 1 99 ? -11.130 -17.437 14.227 1.00 82.69 99 PRO A C 1
ATOM 771 O O . PRO A 1 99 ? -10.600 -18.058 15.146 1.00 82.69 99 PRO A O 1
ATOM 774 N N . ASP A 1 100 ? -10.501 -17.221 13.072 1.00 82.62 100 ASP A N 1
ATOM 775 C CA . ASP A 1 100 ? -9.140 -17.668 12.764 1.00 82.62 100 ASP A CA 1
ATOM 776 C C . ASP A 1 100 ? -8.041 -16.759 13.362 1.00 82.62 100 ASP A C 1
ATOM 778 O O . ASP A 1 100 ? -6.842 -17.007 13.180 1.00 82.62 100 ASP A O 1
ATOM 782 N N . GLY A 1 101 ? -8.442 -15.706 14.084 1.00 81.19 101 GLY A N 1
ATOM 783 C CA . GLY A 1 101 ? -7.557 -14.719 14.694 1.00 81.19 101 GLY A CA 1
ATOM 784 C C . GLY A 1 101 ? -7.091 -13.619 13.737 1.00 81.19 101 GLY A C 1
ATOM 785 O O . GLY A 1 101 ? -6.216 -12.829 14.109 1.00 81.19 101 GLY A O 1
ATOM 786 N N . ARG A 1 102 ? -7.634 -13.553 12.514 1.00 88.19 102 ARG A N 1
ATOM 787 C CA . ARG A 1 102 ? -7.460 -12.409 11.612 1.00 88.19 102 ARG A CA 1
ATOM 788 C C . ARG A 1 102 ? -8.469 -11.316 11.940 1.00 88.19 102 ARG A C 1
ATOM 790 O O . ARG A 1 102 ? -9.480 -11.528 12.597 1.00 88.19 102 ARG A O 1
ATOM 797 N N . VAL A 1 103 ? -8.188 -10.120 11.455 1.00 91.56 103 VAL A N 1
ATOM 798 C CA . VAL A 1 103 ? -9.105 -8.986 11.483 1.00 91.56 103 VAL A CA 1
ATOM 799 C C . VAL A 1 103 ? -9.536 -8.700 10.060 1.00 91.56 103 VAL A C 1
ATOM 801 O O . VAL A 1 103 ? -8.674 -8.476 9.209 1.00 91.56 103 VAL A O 1
ATOM 804 N N . SER A 1 104 ? -10.843 -8.661 9.816 1.00 92.62 104 SER A N 1
ATOM 805 C CA . SER A 1 104 ? -11.400 -8.197 8.553 1.00 92.62 104 SER A CA 1
ATOM 806 C C . SER A 1 104 ? -11.727 -6.699 8.617 1.00 92.62 104 SER A C 1
ATOM 808 O O . SER A 1 104 ? -12.324 -6.198 9.575 1.00 92.62 104 SER A O 1
ATOM 810 N N . LEU A 1 105 ? -11.282 -5.968 7.593 1.00 92.12 105 LEU A N 1
ATOM 811 C CA . LEU A 1 105 ? -11.513 -4.537 7.399 1.00 92.12 105 LEU A CA 1
ATOM 812 C C . LEU A 1 105 ? -12.170 -4.312 6.039 1.00 92.12 105 LEU A C 1
ATOM 814 O O . LEU A 1 105 ? -11.656 -4.783 5.021 1.00 92.12 105 LEU A O 1
ATOM 818 N N . LYS A 1 106 ? -13.296 -3.592 6.015 1.00 92.69 106 LYS A N 1
ATOM 819 C CA . LYS A 1 106 ? -14.076 -3.344 4.791 1.00 92.69 106 LYS A CA 1
ATOM 820 C C . LYS A 1 106 ? -14.671 -1.931 4.778 1.00 92.69 106 LYS A C 1
ATOM 822 O O . LYS A 1 106 ? -15.298 -1.557 5.770 1.00 92.69 106 LYS A O 1
ATOM 827 N N . PRO A 1 107 ? -14.540 -1.172 3.675 1.00 93.56 107 PRO A N 1
ATOM 828 C CA . PRO A 1 107 ? -13.350 -1.097 2.819 1.00 93.56 107 PRO A CA 1
ATOM 829 C C . PRO A 1 107 ? -12.132 -0.589 3.603 1.00 93.56 107 PRO A C 1
ATOM 831 O O . PRO A 1 107 ? -12.286 0.049 4.641 1.00 93.56 107 PRO A O 1
ATOM 834 N N . MET A 1 108 ? -10.916 -0.849 3.120 1.00 93.19 108 MET A N 1
ATOM 835 C CA . MET A 1 108 ? -9.678 -0.458 3.799 1.00 93.19 108 MET A CA 1
ATOM 836 C C . MET A 1 108 ? -8.911 0.593 2.992 1.00 93.19 108 MET A C 1
ATOM 838 O O . MET A 1 108 ? -8.647 0.415 1.807 1.00 93.19 108 MET A O 1
ATOM 842 N N . SER A 1 109 ? -8.502 1.673 3.663 1.00 94.06 109 SER A N 1
ATOM 843 C CA . SER A 1 109 ? -7.522 2.633 3.147 1.00 94.06 109 SER A CA 1
ATOM 844 C C . SER A 1 109 ? -6.451 2.872 4.204 1.00 94.06 109 SER A C 1
ATOM 846 O O . SER A 1 109 ? -6.769 3.154 5.361 1.00 94.06 109 SER A O 1
ATOM 848 N N . VAL A 1 110 ? -5.185 2.772 3.815 1.00 92.69 110 VAL A N 1
ATOM 849 C CA . VAL A 1 110 ? -4.024 2.951 4.690 1.00 92.69 110 VAL A CA 1
ATOM 850 C C . VAL A 1 110 ? -3.089 3.976 4.068 1.00 92.69 110 VAL A C 1
ATOM 852 O O . VAL A 1 110 ? -2.827 3.926 2.873 1.00 92.69 110 VAL A O 1
ATOM 855 N N . ALA A 1 111 ? -2.572 4.890 4.881 1.00 92.19 111 ALA A N 1
ATOM 856 C CA . ALA A 1 111 ? -1.529 5.833 4.512 1.00 92.19 111 ALA A CA 1
ATOM 857 C C . ALA A 1 111 ? -0.340 5.684 5.466 1.00 92.19 111 ALA A C 1
ATOM 859 O O . ALA A 1 111 ? -0.496 5.745 6.689 1.00 92.19 111 ALA A O 1
ATOM 860 N N . ILE A 1 112 ? 0.850 5.496 4.908 1.00 90.44 112 ILE A N 1
ATOM 861 C CA . ILE A 1 112 ? 2.111 5.357 5.632 1.00 90.44 112 ILE A CA 1
ATOM 862 C C . ILE A 1 112 ? 2.964 6.580 5.318 1.00 90.44 112 ILE A C 1
ATOM 864 O O . ILE A 1 112 ? 3.178 6.905 4.153 1.00 90.44 112 ILE A O 1
ATOM 868 N N . PHE A 1 113 ? 3.449 7.247 6.364 1.00 87.69 113 PHE A N 1
ATOM 869 C CA . PHE A 1 113 ? 4.245 8.463 6.256 1.00 87.69 113 PHE A CA 1
ATOM 870 C C . PHE A 1 113 ? 5.697 8.177 6.646 1.00 87.69 113 PHE A C 1
ATOM 872 O O . PHE A 1 113 ? 6.015 7.991 7.826 1.00 87.69 113 PHE A O 1
ATOM 879 N N . SER A 1 114 ? 6.603 8.198 5.674 1.00 81.12 114 SER A N 1
ATOM 880 C CA . SER A 1 114 ? 8.047 8.166 5.905 1.00 81.12 114 SER A CA 1
ATOM 881 C C . SER A 1 114 ? 8.618 9.579 5.801 1.00 81.12 114 SER A C 1
ATOM 883 O O . SER A 1 114 ? 8.472 10.287 4.811 1.00 81.12 114 SER A O 1
ATOM 885 N N . SER A 1 115 ? 9.288 10.006 6.869 1.00 72.75 115 SER A N 1
ATOM 886 C CA . SER A 1 115 ? 10.015 11.275 6.910 1.00 72.75 115 SER A CA 1
ATOM 887 C C . SER A 1 115 ? 11.509 10.979 6.887 1.00 72.75 115 SER A C 1
ATOM 889 O O . SER A 1 115 ? 12.002 10.316 7.808 1.00 72.75 115 SER A O 1
ATOM 891 N N . ASP A 1 116 ? 12.227 11.489 5.895 1.00 64.12 116 ASP A N 1
ATOM 892 C CA . ASP A 1 116 ? 13.685 11.465 5.912 1.00 64.12 116 ASP A CA 1
ATOM 893 C C . ASP A 1 116 ? 14.214 12.565 6.849 1.00 64.12 116 ASP A C 1
ATOM 895 O O . ASP A 1 116 ? 13.679 13.674 6.907 1.00 64.12 116 ASP A O 1
ATOM 899 N N . LYS A 1 117 ? 15.269 12.254 7.605 1.00 59.53 117 LYS A N 1
ATOM 900 C CA . LYS A 1 117 ? 15.974 13.226 8.448 1.00 59.53 117 LYS A CA 1
ATOM 901 C C . LYS A 1 117 ? 16.754 14.241 7.612 1.00 59.53 117 LYS A C 1
ATOM 903 O O . LYS A 1 117 ? 16.995 15.339 8.100 1.00 59.53 117 LYS A O 1
ATOM 908 N N . SER A 1 118 ? 17.146 13.876 6.389 1.00 57.72 118 SER A N 1
ATOM 909 C CA . SER A 1 118 ? 17.918 14.747 5.498 1.00 57.72 118 SER A CA 1
ATOM 910 C C . SER A 1 118 ? 17.073 15.872 4.890 1.00 57.72 118 SER A C 1
ATOM 912 O O . SER A 1 118 ? 17.546 17.001 4.814 1.00 57.72 118 SER A O 1
ATOM 914 N N . ASN A 1 119 ? 15.814 15.598 4.525 1.00 59.81 119 ASN A N 1
ATOM 915 C CA . ASN A 1 119 ? 14.915 16.574 3.903 1.00 59.81 119 ASN A CA 1
ATOM 916 C C . ASN A 1 119 ? 13.512 16.538 4.535 1.00 59.81 119 ASN A C 1
ATOM 918 O O . ASN A 1 119 ? 12.592 15.936 3.983 1.00 59.81 119 ASN A O 1
ATOM 922 N N . PRO A 1 120 ? 13.295 17.232 5.668 1.00 61.25 120 PRO A N 1
ATOM 923 C CA . PRO A 1 120 ? 12.022 17.191 6.393 1.00 61.25 120 PRO A CA 1
ATOM 924 C C . PRO A 1 120 ? 10.842 17.831 5.637 1.00 61.25 120 PRO A C 1
ATOM 926 O O . PRO A 1 120 ? 9.698 17.675 6.055 1.00 61.25 120 PRO A O 1
ATOM 929 N N . ARG A 1 121 ? 11.097 18.557 4.537 1.00 61.19 121 ARG A N 1
ATOM 930 C CA . ARG A 1 121 ? 10.058 19.218 3.726 1.00 61.19 121 ARG A CA 1
ATOM 931 C C . ARG A 1 121 ? 9.342 18.282 2.750 1.00 61.19 121 ARG A C 1
ATOM 933 O O . ARG A 1 121 ? 8.256 18.626 2.295 1.00 61.19 121 ARG A O 1
ATOM 940 N N . LEU A 1 122 ? 9.923 17.124 2.439 1.00 66.12 122 LEU A N 1
ATOM 941 C CA . LEU A 1 122 ? 9.378 16.174 1.472 1.00 66.12 122 LEU A CA 1
ATOM 942 C C . LEU A 1 122 ? 9.057 14.868 2.201 1.00 66.12 122 LEU A C 1
ATOM 944 O O . LEU A 1 122 ? 9.909 13.998 2.372 1.00 66.12 122 LEU A O 1
ATOM 948 N N . THR A 1 123 ? 7.828 14.776 2.709 1.00 79.62 123 THR A N 1
ATOM 949 C CA . THR A 1 123 ? 7.337 13.544 3.336 1.00 79.62 123 THR A CA 1
ATOM 950 C C . THR A 1 123 ? 6.952 12.565 2.237 1.00 79.62 123 THR A C 1
ATOM 952 O O . THR A 1 123 ? 6.173 12.901 1.346 1.00 79.62 123 THR A O 1
ATOM 955 N N . GLU A 1 124 ? 7.500 11.360 2.307 1.00 84.94 124 GLU A N 1
ATOM 956 C CA . GLU A 1 124 ? 7.080 10.262 1.454 1.00 84.94 124 GLU A CA 1
ATOM 957 C C . GLU A 1 124 ? 5.790 9.670 2.023 1.00 84.94 124 GLU A C 1
ATOM 959 O O . GLU A 1 124 ? 5.687 9.381 3.220 1.00 84.94 124 GLU A O 1
ATOM 964 N N . ILE A 1 125 ? 4.791 9.533 1.165 1.00 89.00 125 ILE A N 1
ATOM 965 C CA . ILE A 1 125 ? 3.473 9.025 1.496 1.00 89.00 125 ILE A CA 1
ATOM 966 C C . ILE A 1 125 ? 3.212 7.845 0.575 1.00 89.00 125 ILE A C 1
ATOM 968 O O . ILE A 1 125 ? 3.165 7.986 -0.645 1.00 89.00 125 ILE A O 1
ATOM 972 N N . SER A 1 126 ? 3.040 6.677 1.183 1.00 90.62 126 SER A N 1
ATOM 973 C CA . SER A 1 126 ? 2.539 5.490 0.499 1.00 90.62 126 SER A CA 1
ATOM 974 C C . SER A 1 126 ? 1.100 5.254 0.924 1.00 90.62 126 SER A C 1
ATOM 976 O O . SER A 1 126 ? 0.808 5.172 2.118 1.00 90.62 126 SER A O 1
ATOM 978 N N . THR A 1 127 ? 0.203 5.148 -0.043 1.00 92.75 127 THR A N 1
ATOM 979 C CA . THR A 1 127 ? -1.211 4.864 0.176 1.00 92.75 127 THR A CA 1
ATOM 980 C C . THR A 1 127 ? -1.565 3.498 -0.381 1.00 92.75 127 THR A C 1
ATOM 982 O O . THR A 1 127 ? -1.007 3.062 -1.383 1.00 92.75 127 THR A O 1
ATOM 985 N N . ILE A 1 128 ? -2.456 2.799 0.313 1.00 94.06 128 ILE A N 1
ATOM 986 C CA . ILE A 1 128 ? -2.958 1.483 -0.068 1.00 94.06 128 ILE A CA 1
ATOM 987 C C . ILE A 1 128 ? -4.473 1.519 0.085 1.00 94.06 128 ILE A C 1
ATOM 989 O O . ILE A 1 128 ? -4.973 1.831 1.169 1.00 94.06 128 ILE A O 1
ATOM 993 N N . ARG A 1 129 ? -5.203 1.176 -0.973 1.00 94.81 129 ARG A N 1
ATOM 994 C CA . ARG A 1 129 ? -6.657 0.988 -0.966 1.00 94.81 129 ARG A CA 1
ATOM 995 C C . ARG A 1 129 ? -7.005 -0.449 -1.319 1.00 94.81 129 ARG A C 1
ATOM 997 O O . ARG A 1 129 ? -6.293 -1.090 -2.084 1.00 94.81 129 ARG A O 1
ATOM 1004 N N . GLY A 1 130 ? -8.106 -0.938 -0.763 1.00 94.00 130 GLY A N 1
ATOM 1005 C CA . GLY A 1 130 ? -8.706 -2.217 -1.128 1.00 94.00 130 GLY A CA 1
ATOM 1006 C C . GLY A 1 130 ? -10.119 -2.357 -0.567 1.00 94.00 130 GLY A C 1
ATOM 1007 O O . GLY A 1 130 ? -10.493 -1.683 0.398 1.00 94.00 130 GLY A O 1
ATOM 1008 N N . GLN A 1 131 ? -10.922 -3.231 -1.166 1.00 94.31 131 GLN A N 1
ATOM 1009 C CA . GLN A 1 131 ? -12.309 -3.452 -0.742 1.00 94.31 131 GLN A CA 1
ATOM 1010 C C . GLN A 1 131 ? -12.416 -4.331 0.505 1.00 94.31 131 GLN A C 1
ATOM 1012 O O . GLN A 1 131 ? -13.271 -4.101 1.359 1.00 94.31 131 GLN A O 1
ATOM 1017 N N . VAL A 1 132 ? -11.553 -5.337 0.622 1.00 94.38 132 VAL A N 1
ATOM 1018 C CA . VAL A 1 132 ? -11.519 -6.247 1.767 1.00 94.38 132 VAL A CA 1
ATOM 1019 C C . VAL A 1 132 ? -10.072 -6.490 2.152 1.00 94.38 132 VAL A C 1
ATOM 1021 O O . VAL A 1 132 ? -9.252 -6.812 1.297 1.00 94.38 132 VAL A O 1
ATOM 1024 N N . ALA A 1 133 ? -9.757 -6.365 3.437 1.00 94.31 133 ALA A N 1
ATOM 1025 C CA . ALA A 1 133 ? -8.450 -6.727 3.960 1.00 94.31 133 ALA A CA 1
ATOM 1026 C C . ALA A 1 133 ? -8.580 -7.662 5.161 1.00 94.31 133 ALA A C 1
ATOM 1028 O O . ALA A 1 133 ? -9.299 -7.353 6.108 1.00 94.31 133 ALA A O 1
ATOM 1029 N N . TYR A 1 134 ? -7.853 -8.775 5.131 1.00 93.81 134 TYR A N 1
ATOM 1030 C CA . TYR A 1 134 ? -7.668 -9.686 6.252 1.00 93.81 134 TYR A CA 1
ATOM 1031 C C . TYR A 1 134 ? -6.254 -9.527 6.794 1.00 93.81 134 TYR A C 1
ATOM 1033 O O . TYR A 1 134 ? -5.272 -9.813 6.111 1.00 93.81 134 TYR A O 1
ATOM 1041 N N . ILE A 1 135 ? -6.134 -9.071 8.036 1.00 92.44 135 ILE A N 1
ATOM 1042 C CA . ILE A 1 135 ? -4.844 -8.795 8.670 1.00 92.44 135 ILE A CA 1
ATOM 1043 C C . ILE A 1 135 ? -4.651 -9.748 9.842 1.00 92.44 135 ILE A C 1
ATOM 1045 O O . ILE A 1 135 ? -5.470 -9.799 10.756 1.00 92.44 135 ILE A O 1
ATOM 1049 N N . LYS A 1 136 ? -3.543 -10.490 9.836 1.00 92.44 136 LYS A N 1
ATOM 1050 C CA . LYS A 1 136 ? -3.128 -11.359 10.936 1.00 92.44 136 LYS A CA 1
ATOM 1051 C C . LYS A 1 136 ? -2.061 -10.671 11.775 1.00 92.44 136 LYS A C 1
ATOM 1053 O O . LYS A 1 136 ? -1.033 -10.227 11.255 1.00 92.44 136 LYS A O 1
ATOM 1058 N N . PHE A 1 137 ? -2.282 -10.642 13.082 1.00 91.06 137 PHE A N 1
ATOM 1059 C CA . PHE A 1 137 ? -1.355 -10.065 14.050 1.00 91.06 137 PHE A CA 1
ATOM 1060 C C . PHE A 1 137 ? -0.558 -11.144 14.798 1.00 91.06 137 PHE A C 1
ATOM 1062 O O . PHE A 1 137 ? -0.886 -12.328 14.737 1.00 91.06 137 PHE A O 1
ATOM 1069 N N . ASP A 1 138 ? 0.498 -10.732 15.506 1.00 89.38 138 ASP A N 1
ATOM 1070 C CA . ASP A 1 138 ? 1.297 -11.596 16.392 1.00 89.38 138 ASP A CA 1
ATOM 1071 C C . ASP A 1 138 ? 0.468 -12.195 17.532 1.00 89.38 138 ASP A C 1
ATOM 1073 O O . ASP A 1 138 ? 0.714 -13.317 17.971 1.00 89.38 138 ASP A O 1
ATOM 1077 N N . ARG A 1 139 ? -0.515 -11.430 18.010 1.00 87.88 139 ARG A N 1
ATOM 1078 C CA . ARG A 1 139 ? -1.450 -11.802 19.071 1.00 87.88 139 ARG A CA 1
ATOM 1079 C C . ARG A 1 139 ? -2.873 -11.392 18.678 1.00 87.88 139 ARG A C 1
ATOM 1081 O O . ARG A 1 139 ? -3.013 -10.430 17.921 1.00 87.88 139 ARG A O 1
ATOM 1088 N N . PRO A 1 140 ? -3.912 -12.061 19.215 1.00 83.94 140 PRO A N 1
ATOM 1089 C CA . PRO A 1 140 ? -5.302 -11.722 18.929 1.00 83.94 140 PRO A CA 1
ATOM 1090 C C . PRO A 1 140 ? -5.614 -10.244 19.192 1.00 83.94 140 PRO A C 1
ATOM 1092 O O . PRO A 1 140 ? -5.100 -9.641 20.143 1.00 83.94 140 PRO A O 1
ATOM 1095 N N . VAL A 1 141 ? -6.459 -9.681 18.332 1.00 85.56 141 VAL A N 1
ATOM 1096 C CA . VAL A 1 141 ? -6.950 -8.301 18.389 1.00 85.56 141 VAL A CA 1
ATOM 1097 C C . VAL A 1 141 ? -8.457 -8.381 18.577 1.00 85.56 141 VAL A C 1
ATOM 1099 O O . VAL A 1 141 ? -9.163 -8.808 17.669 1.00 85.56 141 VAL A O 1
ATOM 1102 N N . ALA A 1 142 ? -8.943 -7.995 19.756 1.00 82.00 142 ALA A N 1
ATOM 1103 C CA . ALA A 1 142 ? -10.378 -7.971 20.039 1.00 82.00 142 ALA A CA 1
ATOM 1104 C C . ALA A 1 142 ? -10.971 -6.585 19.762 1.00 82.00 142 ALA A C 1
ATOM 1106 O O . ALA A 1 142 ? -12.132 -6.462 19.380 1.00 82.00 142 ALA A O 1
ATOM 1107 N N . GLN A 1 143 ? -10.167 -5.536 19.953 1.00 84.31 143 GLN A N 1
ATOM 1108 C CA . GLN A 1 143 ? -10.591 -4.152 19.806 1.00 84.31 143 GLN A CA 1
ATOM 1109 C C . GLN A 1 143 ? -9.620 -3.367 18.927 1.00 84.31 143 GLN A C 1
ATOM 1111 O O . GLN A 1 143 ? -8.429 -3.662 18.841 1.00 84.31 143 GLN A O 1
ATOM 1116 N N . LEU A 1 144 ? -10.120 -2.290 18.327 1.00 82.19 144 LEU A N 1
ATOM 1117 C CA . LEU A 1 144 ? -9.341 -1.374 17.491 1.00 82.19 144 LEU A CA 1
ATOM 1118 C C . LEU A 1 144 ? -8.081 -0.828 18.181 1.00 82.19 144 LEU A C 1
ATOM 1120 O O . LEU A 1 144 ? -7.043 -0.659 17.542 1.00 82.19 144 LEU A O 1
ATOM 1124 N N . SER A 1 145 ? -8.163 -0.583 19.489 1.00 81.50 145 SER A N 1
ATOM 1125 C CA . SER A 1 145 ? -7.058 -0.078 20.309 1.00 81.50 145 SER A CA 1
ATOM 1126 C C . SER A 1 145 ? -5.863 -1.035 20.357 1.00 81.50 145 SER A C 1
ATOM 1128 O O . SER A 1 145 ? -4.724 -0.589 20.502 1.00 81.50 145 SER A O 1
ATOM 1130 N N . ASP A 1 146 ? -6.093 -2.340 20.185 1.00 83.50 146 ASP A N 1
ATOM 1131 C CA . ASP A 1 146 ? -5.030 -3.344 20.229 1.00 83.50 146 ASP A CA 1
ATOM 1132 C C . ASP A 1 146 ? -4.105 -3.244 19.008 1.00 83.50 146 ASP A C 1
ATOM 1134 O O . ASP A 1 146 ? -2.907 -3.499 19.125 1.00 83.50 146 ASP A O 1
ATOM 1138 N N . ILE A 1 147 ? -4.618 -2.803 17.850 1.00 82.75 147 ILE A N 1
ATOM 1139 C CA . ILE A 1 147 ? -3.882 -2.750 16.572 1.00 82.75 147 ILE A CA 1
ATOM 1140 C C . ILE A 1 147 ? -2.577 -1.943 16.699 1.00 82.75 147 ILE A C 1
ATOM 1142 O O . ILE A 1 147 ? -1.550 -2.306 16.116 1.00 82.75 147 ILE A O 1
ATOM 1146 N N . GLY A 1 148 ? -2.589 -0.859 17.484 1.00 79.38 148 GLY A N 1
ATOM 1147 C CA . GLY A 1 148 ? -1.427 0.017 17.666 1.00 79.38 148 GLY A CA 1
ATOM 1148 C C . GLY A 1 148 ? -0.234 -0.660 18.350 1.00 79.38 148 GLY A C 1
ATOM 1149 O O . GLY A 1 148 ? 0.914 -0.341 18.036 1.00 79.38 148 GLY A O 1
ATOM 1150 N N . ASN A 1 149 ? -0.501 -1.634 19.224 1.00 82.88 149 ASN A N 1
ATOM 1151 C CA . ASN A 1 149 ? 0.496 -2.335 20.041 1.00 82.88 149 ASN A CA 1
ATOM 1152 C C . ASN A 1 149 ? 0.812 -3.748 19.527 1.00 82.88 149 ASN A C 1
ATOM 1154 O O . ASN A 1 149 ? 1.442 -4.545 20.230 1.00 82.88 149 ASN A O 1
ATOM 1158 N N . ARG A 1 150 ? 0.329 -4.091 18.331 1.00 86.81 150 ARG A N 1
ATOM 1159 C CA . ARG A 1 150 ? 0.462 -5.422 17.737 1.00 86.81 150 ARG A CA 1
ATOM 1160 C C . ARG A 1 150 ? 1.262 -5.358 16.451 1.00 86.81 150 ARG A C 1
ATOM 1162 O O . ARG A 1 150 ? 1.272 -4.349 15.736 1.00 86.81 150 ARG A O 1
ATOM 1169 N N . LYS A 1 151 ? 1.969 -6.439 16.156 1.00 86.94 151 LYS A N 1
ATOM 1170 C CA . LYS A 1 151 ? 2.769 -6.567 14.941 1.00 86.94 151 LYS A CA 1
ATOM 1171 C C . LYS A 1 151 ? 1.927 -7.240 13.865 1.00 86.94 151 LYS A C 1
ATOM 1173 O O . LYS A 1 151 ? 1.247 -8.217 14.153 1.00 86.94 151 LYS A O 1
ATOM 1178 N N . ILE A 1 152 ? 1.977 -6.722 12.639 1.00 88.50 152 ILE A N 1
ATOM 1179 C CA . ILE A 1 152 ? 1.333 -7.361 11.487 1.00 88.50 152 ILE A CA 1
ATOM 1180 C C . ILE A 1 152 ? 2.261 -8.484 11.021 1.00 88.50 152 ILE A C 1
ATOM 1182 O O . ILE A 1 152 ? 3.422 -8.227 10.719 1.00 88.50 152 ILE A O 1
ATOM 1186 N N . VAL A 1 153 ? 1.762 -9.717 11.010 1.00 92.12 153 VAL A N 1
ATOM 1187 C CA . VAL A 1 153 ? 2.524 -10.914 10.615 1.00 92.12 153 VAL A CA 1
ATOM 1188 C C . VAL A 1 153 ? 2.186 -11.320 9.187 1.00 92.12 153 VAL A C 1
ATOM 1190 O O . VAL A 1 153 ? 3.062 -11.738 8.431 1.00 92.12 153 VAL A O 1
ATOM 1193 N N . ALA A 1 154 ? 0.915 -11.190 8.817 1.00 92.31 154 ALA A N 1
ATOM 1194 C CA . ALA A 1 154 ? 0.463 -11.400 7.457 1.00 92.31 154 ALA A CA 1
ATOM 1195 C C . ALA A 1 154 ? -0.695 -10.458 7.135 1.00 92.31 154 ALA A C 1
ATOM 1197 O O . ALA A 1 154 ? -1.451 -10.070 8.027 1.00 92.31 154 ALA A O 1
ATOM 1198 N N . ALA A 1 155 ? -0.836 -10.103 5.868 1.00 92.88 155 ALA A N 1
ATOM 1199 C CA . ALA A 1 155 ? -1.992 -9.373 5.377 1.00 92.88 155 ALA A CA 1
ATOM 1200 C C . ALA A 1 155 ? -2.414 -9.930 4.021 1.00 92.88 155 ALA A C 1
ATOM 1202 O O . ALA A 1 155 ? -1.588 -10.410 3.248 1.00 92.88 155 ALA A O 1
ATOM 1203 N N . GLU A 1 156 ? -3.704 -9.865 3.755 1.00 95.19 156 GLU A N 1
ATOM 1204 C CA . GLU A 1 156 ? -4.315 -10.263 2.502 1.00 95.19 156 GLU A CA 1
ATOM 1205 C C . GLU A 1 156 ? -5.321 -9.186 2.125 1.00 95.19 156 GLU A C 1
ATOM 1207 O O . GLU A 1 156 ? -6.239 -8.904 2.890 1.00 95.19 156 GLU A O 1
ATOM 1212 N N . ILE A 1 157 ? -5.124 -8.546 0.980 1.00 95.44 157 ILE A N 1
ATOM 1213 C CA . ILE A 1 157 ? -5.977 -7.458 0.499 1.00 95.44 157 ILE A CA 1
ATOM 1214 C C . ILE A 1 157 ? -6.593 -7.912 -0.818 1.00 95.44 157 ILE A C 1
ATOM 1216 O O . ILE A 1 157 ? -5.901 -8.486 -1.650 1.00 95.44 157 ILE A O 1
ATOM 1220 N N . SER A 1 158 ? -7.887 -7.685 -1.003 1.00 95.06 158 SER A N 1
ATOM 1221 C CA . SER A 1 158 ? -8.636 -8.081 -2.197 1.00 95.06 158 SER A CA 1
ATOM 1222 C C . SER A 1 158 ? -9.593 -6.978 -2.645 1.00 95.06 158 SER A C 1
ATOM 1224 O O . SER A 1 158 ? -10.102 -6.204 -1.828 1.00 95.06 158 SER A O 1
ATOM 1226 N N . GLY A 1 159 ? -9.855 -6.952 -3.950 1.00 93.12 159 GLY A N 1
ATOM 1227 C CA . GLY A 1 159 ? -10.781 -6.059 -4.638 1.00 93.12 159 GLY A CA 1
ATOM 1228 C C . GLY A 1 159 ? -10.221 -4.657 -4.865 1.00 93.12 159 GLY A C 1
ATOM 1229 O O . GLY A 1 159 ? -9.987 -3.925 -3.903 1.00 93.12 159 GLY A O 1
ATOM 1230 N N . SER A 1 160 ? -10.065 -4.281 -6.140 1.00 93.50 160 SER A N 1
ATOM 1231 C CA . SER A 1 160 ? -9.650 -2.947 -6.609 1.00 93.50 160 SER A CA 1
ATOM 1232 C C . SER A 1 160 ? -8.498 -2.365 -5.792 1.00 93.50 160 SER A C 1
ATOM 1234 O O . SER A 1 160 ? -8.639 -1.333 -5.133 1.00 93.50 160 SER A O 1
ATOM 1236 N N . ILE A 1 161 ? -7.376 -3.080 -5.783 1.00 95.00 161 ILE A N 1
ATOM 1237 C CA . ILE A 1 161 ? -6.232 -2.730 -4.952 1.00 95.00 161 ILE A CA 1
ATOM 1238 C C . ILE A 1 161 ? -5.432 -1.656 -5.677 1.00 95.00 161 ILE A C 1
ATOM 1240 O O . ILE A 1 161 ? -4.994 -1.855 -6.809 1.00 95.00 161 ILE A O 1
ATOM 1244 N N . GLU A 1 162 ? -5.230 -0.531 -5.007 1.00 94.56 162 GLU A N 1
ATOM 1245 C CA . GLU A 1 162 ? -4.461 0.601 -5.518 1.00 94.56 162 GLU A CA 1
ATOM 1246 C C . GLU A 1 162 ? -3.368 0.929 -4.503 1.00 94.56 162 GLU A C 1
ATOM 1248 O O . GLU A 1 162 ? -3.658 1.206 -3.335 1.00 94.56 162 GLU A O 1
ATOM 1253 N N . VAL A 1 163 ? -2.112 0.852 -4.933 1.00 93.19 163 VAL A N 1
ATOM 1254 C CA . VAL A 1 163 ? -0.947 1.229 -4.133 1.00 93.19 163 VAL A CA 1
ATOM 1255 C C . VAL A 1 163 ? -0.271 2.407 -4.807 1.00 93.19 163 VAL A C 1
ATOM 1257 O O . VAL A 1 163 ? 0.252 2.257 -5.907 1.00 93.19 163 VAL A O 1
ATOM 1260 N N . THR A 1 164 ? -0.241 3.556 -4.140 1.00 92.00 164 THR A N 1
ATOM 1261 C CA . THR A 1 164 ? 0.318 4.789 -4.708 1.00 92.00 164 THR A CA 1
ATOM 1262 C C . THR A 1 164 ? 1.413 5.335 -3.810 1.00 92.00 164 THR A C 1
ATOM 1264 O O . THR A 1 164 ? 1.238 5.413 -2.595 1.00 92.00 164 THR A O 1
ATOM 1267 N N . ASN A 1 165 ? 2.546 5.717 -4.388 1.00 89.31 165 ASN A N 1
ATOM 1268 C CA . ASN A 1 165 ? 3.654 6.352 -3.687 1.00 89.31 165 ASN A CA 1
ATOM 1269 C C . ASN A 1 165 ? 3.959 7.695 -4.349 1.00 89.31 165 ASN A C 1
ATOM 1271 O O . ASN A 1 165 ? 4.225 7.752 -5.549 1.00 89.31 165 ASN A O 1
ATOM 1275 N N . ASN A 1 166 ? 3.967 8.755 -3.542 1.00 86.62 166 ASN A N 1
ATOM 1276 C CA . ASN A 1 166 ? 4.168 10.117 -4.028 1.00 86.62 166 ASN A CA 1
ATOM 1277 C C . ASN A 1 166 ? 5.617 10.451 -4.399 1.00 86.62 166 ASN A C 1
ATOM 1279 O O . ASN A 1 166 ? 5.935 11.611 -4.585 1.00 86.62 166 ASN A O 1
ATOM 1283 N N . ARG A 1 167 ? 6.559 9.502 -4.359 1.00 78.75 167 ARG A N 1
ATOM 1284 C CA . ARG A 1 167 ? 7.974 9.702 -4.723 1.00 78.75 167 ARG A CA 1
ATOM 1285 C C . ARG A 1 167 ? 8.649 10.902 -4.039 1.00 78.75 167 ARG A C 1
ATOM 1287 O O . ARG A 1 167 ? 9.656 11.407 -4.529 1.00 78.75 167 ARG A O 1
ATOM 1294 N N . ARG A 1 168 ? 8.147 11.316 -2.864 1.00 78.44 168 ARG A N 1
ATOM 1295 C CA . ARG A 1 168 ? 8.570 12.531 -2.133 1.00 78.44 168 ARG A CA 1
ATOM 1296 C C . ARG A 1 168 ? 8.312 13.834 -2.893 1.00 78.44 168 ARG A C 1
ATOM 1298 O O . ARG A 1 168 ? 9.003 14.821 -2.651 1.00 78.44 168 ARG A O 1
ATOM 1305 N N . THR A 1 169 ? 7.318 13.872 -3.764 1.00 77.81 169 THR A N 1
ATOM 1306 C CA . THR A 1 169 ? 6.851 15.072 -4.455 1.00 77.81 169 THR A CA 1
ATOM 1307 C C . THR A 1 169 ? 5.546 15.562 -3.818 1.00 77.81 169 THR A C 1
ATOM 1309 O O . THR A 1 169 ? 4.888 14.867 -3.035 1.00 77.81 169 THR A O 1
ATOM 1312 N N . GLN A 1 170 ? 5.243 16.844 -4.033 1.00 74.31 170 GLN A N 1
ATOM 1313 C CA . GLN A 1 170 ? 3.961 17.437 -3.625 1.00 74.31 170 GLN A CA 1
ATOM 1314 C C . GLN A 1 170 ? 2.916 17.347 -4.738 1.00 74.31 170 GLN A C 1
ATOM 1316 O O . GLN A 1 170 ? 1.719 17.426 -4.455 1.00 74.31 170 GLN A O 1
ATOM 1321 N N . GLY A 1 171 ? 3.383 17.232 -5.986 1.00 74.12 171 GLY A N 1
ATOM 1322 C CA . GLY A 1 171 ? 2.540 16.900 -7.123 1.00 74.12 171 GLY A CA 1
ATOM 1323 C C . GLY A 1 171 ? 1.948 15.512 -6.927 1.00 74.12 171 GLY A C 1
ATOM 1324 O O . GLY A 1 171 ? 2.509 14.689 -6.217 1.00 74.12 171 GLY A O 1
ATOM 1325 N N . ARG A 1 172 ? 0.762 15.304 -7.492 1.00 77.62 172 ARG A N 1
ATOM 1326 C CA . ARG A 1 172 ? 0.137 13.976 -7.604 1.00 77.62 172 ARG A CA 1
ATOM 1327 C C . ARG A 1 172 ? 0.154 13.467 -9.037 1.00 77.62 172 ARG A C 1
ATOM 1329 O O . ARG A 1 172 ? -0.199 12.329 -9.317 1.00 77.62 172 ARG A O 1
ATOM 1336 N N . ASP A 1 173 ? 0.502 14.353 -9.962 1.00 79.88 173 ASP A N 1
ATOM 1337 C CA . ASP A 1 173 ? 0.615 14.081 -11.384 1.00 79.88 173 ASP A CA 1
ATOM 1338 C C . ASP A 1 173 ? 1.886 13.300 -11.729 1.00 79.88 173 ASP A C 1
ATOM 1340 O O . ASP A 1 173 ? 2.024 12.873 -12.867 1.00 79.88 173 ASP A O 1
ATOM 1344 N N . ASP A 1 174 ? 2.798 13.109 -10.774 1.00 80.75 174 ASP A N 1
ATOM 1345 C CA . ASP A 1 174 ? 4.045 12.354 -10.908 1.00 80.75 174 ASP A CA 1
ATOM 1346 C C . ASP A 1 174 ? 4.115 11.120 -9.989 1.00 80.75 174 ASP A C 1
ATOM 1348 O O . ASP A 1 174 ? 5.177 10.512 -9.842 1.00 80.75 174 ASP A O 1
ATOM 1352 N N . ASP A 1 175 ? 2.982 10.715 -9.408 1.00 85.56 175 ASP A N 1
ATOM 1353 C CA . ASP A 1 175 ? 2.908 9.574 -8.498 1.00 85.56 175 ASP A CA 1
ATOM 1354 C C . ASP A 1 175 ? 3.175 8.239 -9.218 1.00 85.56 175 ASP A C 1
ATOM 1356 O O . ASP A 1 175 ? 2.731 8.004 -10.351 1.00 85.56 175 ASP A O 1
ATOM 1360 N N . LEU A 1 176 ? 3.840 7.320 -8.506 1.00 88.62 176 LEU A N 1
ATOM 1361 C CA . LEU A 1 176 ? 3.902 5.906 -8.873 1.00 88.62 176 LEU A CA 1
ATOM 1362 C C . LEU A 1 176 ? 2.630 5.224 -8.374 1.00 88.62 176 LEU A C 1
ATOM 1364 O O . LEU A 1 176 ? 2.381 5.216 -7.170 1.00 88.62 176 LEU A O 1
ATOM 1368 N N . SER A 1 177 ? 1.896 4.563 -9.262 1.00 92.44 177 SER A N 1
ATOM 1369 C CA . SER A 1 177 ? 0.704 3.784 -8.919 1.00 92.44 177 SER A CA 1
ATOM 1370 C C . SER A 1 177 ? 0.834 2.333 -9.373 1.00 92.44 177 SER A C 1
ATOM 1372 O O . SER A 1 177 ? 1.371 2.037 -10.437 1.00 92.44 177 SER A O 1
ATOM 1374 N N . VAL A 1 178 ? 0.351 1.414 -8.543 1.00 93.56 178 VAL A N 1
ATOM 1375 C CA . VAL A 1 178 ? 0.234 -0.013 -8.843 1.00 93.56 178 VAL A CA 1
ATOM 1376 C C . VAL A 1 178 ? -1.212 -0.415 -8.622 1.00 93.56 178 VAL A C 1
ATOM 1378 O O . VAL A 1 178 ? -1.743 -0.283 -7.519 1.00 93.56 178 VAL A O 1
ATOM 1381 N N . PHE A 1 179 ? -1.841 -0.920 -9.673 1.00 95.88 179 PHE A N 1
ATOM 1382 C CA . PHE A 1 179 ? -3.225 -1.352 -9.682 1.00 95.88 179 PHE A CA 1
ATOM 1383 C C . PHE A 1 179 ? -3.320 -2.866 -9.867 1.00 95.88 179 PHE A C 1
ATOM 1385 O O . PHE A 1 179 ? -2.713 -3.431 -10.780 1.00 95.88 179 PHE A O 1
ATOM 1392 N N . ILE A 1 180 ? -4.104 -3.512 -9.003 1.00 95.88 180 ILE A N 1
ATOM 1393 C CA . ILE A 1 180 ? -4.446 -4.935 -9.082 1.00 95.88 180 ILE A CA 1
ATOM 1394 C C . ILE A 1 180 ? -5.981 -5.035 -9.058 1.00 95.88 180 ILE A C 1
ATOM 1396 O O . ILE A 1 180 ? -6.594 -4.670 -8.047 1.00 95.88 180 ILE A O 1
ATOM 1400 N N . PRO A 1 181 ? -6.631 -5.511 -10.136 1.00 92.19 181 PRO A N 1
ATOM 1401 C CA . PRO A 1 181 ? -8.087 -5.458 -10.257 1.00 92.19 181 PRO A CA 1
ATOM 1402 C C . PRO A 1 181 ? -8.826 -6.271 -9.190 1.00 92.19 181 PRO A C 1
ATOM 1404 O O . PRO A 1 181 ? -9.798 -5.779 -8.608 1.00 92.19 181 PRO A O 1
ATOM 1407 N N . THR A 1 182 ? -8.364 -7.496 -8.921 1.00 93.25 182 THR A N 1
ATOM 1408 C CA . THR A 1 182 ? -9.097 -8.470 -8.099 1.00 93.25 182 THR A CA 1
ATOM 1409 C C . THR A 1 182 ? -8.309 -8.874 -6.857 1.00 93.25 182 THR A C 1
ATOM 1411 O O . THR A 1 182 ? -8.848 -8.843 -5.751 1.00 93.25 182 THR A O 1
ATOM 1414 N N . GLY A 1 183 ? -7.023 -9.189 -7.003 1.00 89.69 183 GLY A N 1
ATOM 1415 C CA . GLY A 1 183 ? -6.205 -9.772 -5.941 1.00 89.69 183 GLY A CA 1
ATOM 1416 C C . GLY A 1 183 ? -6.447 -11.281 -5.783 1.00 89.69 183 GLY A C 1
ATOM 1417 O O . GLY A 1 183 ? -7.019 -11.908 -6.675 1.00 89.69 183 GLY A O 1
ATOM 1418 N N . PRO A 1 184 ? -6.019 -11.889 -4.666 1.00 95.06 184 PRO A N 1
ATOM 1419 C CA . PRO A 1 184 ? -5.475 -11.256 -3.463 1.00 95.06 184 PRO A CA 1
ATOM 1420 C C . PRO A 1 184 ? -4.018 -10.777 -3.590 1.00 95.06 184 PRO A C 1
ATOM 1422 O O . PRO A 1 184 ? -3.174 -11.428 -4.203 1.00 95.06 184 PRO A O 1
ATOM 1425 N N . LEU A 1 185 ? -3.707 -9.655 -2.936 1.00 96.00 185 LEU A N 1
ATOM 1426 C CA . LEU A 1 185 ? -2.345 -9.227 -2.618 1.00 96.00 185 LEU A CA 1
ATOM 1427 C C . LEU A 1 185 ? -1.985 -9.717 -1.215 1.00 96.00 185 LEU A C 1
ATOM 1429 O O . LEU A 1 185 ? -2.596 -9.305 -0.226 1.00 96.00 185 LEU A O 1
ATOM 1433 N N . HIS A 1 186 ? -0.975 -10.570 -1.128 1.00 96.25 186 HIS A N 1
ATOM 1434 C CA . HIS A 1 186 ? -0.488 -11.135 0.118 1.00 96.25 186 HIS A CA 1
ATOM 1435 C C . HIS A 1 186 ? 0.764 -10.417 0.609 1.00 96.25 186 HIS A C 1
ATOM 1437 O O . HIS A 1 186 ? 1.640 -10.043 -0.166 1.00 96.25 186 HIS A O 1
ATOM 1443 N N . TYR A 1 187 ? 0.882 -10.304 1.924 1.00 94.31 187 TYR A N 1
ATOM 1444 C CA . TYR A 1 187 ? 2.093 -9.924 2.633 1.00 94.31 187 TYR A CA 1
ATOM 1445 C C . TYR A 1 187 ? 2.372 -10.966 3.709 1.00 94.31 187 TYR A C 1
ATOM 1447 O O . TYR A 1 187 ? 1.476 -11.317 4.480 1.00 94.31 187 TYR A O 1
ATOM 1455 N N . ALA A 1 188 ? 3.614 -11.436 3.789 1.00 93.50 188 ALA A N 1
ATOM 1456 C CA . ALA A 1 188 ? 4.069 -12.305 4.865 1.00 93.50 188 ALA A CA 1
ATOM 1457 C C . ALA A 1 188 ? 5.396 -11.806 5.427 1.00 93.50 188 ALA A C 1
ATOM 1459 O O . ALA A 1 188 ? 6.430 -11.834 4.756 1.00 93.50 188 ALA A O 1
ATOM 1460 N N . ASP A 1 189 ? 5.375 -11.428 6.700 1.00 89.44 189 ASP A N 1
ATOM 1461 C CA . ASP A 1 189 ? 6.543 -10.906 7.397 1.00 89.44 189 ASP A CA 1
ATOM 1462 C C . ASP A 1 189 ? 7.644 -11.967 7.562 1.00 89.44 189 ASP A C 1
ATOM 1464 O O . ASP A 1 189 ? 8.821 -11.689 7.352 1.00 89.44 189 ASP A O 1
ATOM 1468 N N . ALA A 1 190 ? 7.261 -13.220 7.829 1.00 89.56 190 ALA A N 1
ATOM 1469 C CA . ALA A 1 190 ? 8.201 -14.335 7.972 1.00 89.56 190 ALA A CA 1
ATOM 1470 C C . ALA A 1 190 ? 9.014 -14.613 6.695 1.00 89.56 190 ALA A C 1
ATOM 1472 O O . ALA A 1 190 ? 10.157 -15.053 6.775 1.00 89.56 190 ALA A O 1
ATOM 1473 N N . ARG A 1 191 ? 8.425 -14.353 5.519 1.00 90.06 191 ARG A N 1
ATOM 1474 C CA . ARG A 1 191 ? 9.087 -14.501 4.213 1.00 90.06 191 ARG A CA 1
ATOM 1475 C C . ARG A 1 191 ? 9.669 -13.187 3.698 1.00 90.06 191 ARG A C 1
ATOM 1477 O O . ARG A 1 191 ? 10.357 -13.207 2.686 1.00 90.06 191 ARG A O 1
ATOM 1484 N N . LYS A 1 192 ? 9.356 -12.062 4.359 1.00 90.56 192 LYS A N 1
ATOM 1485 C CA . LYS A 1 192 ? 9.632 -10.700 3.881 1.00 90.56 192 LYS A CA 1
ATOM 1486 C C . LYS A 1 192 ? 9.216 -10.538 2.412 1.00 90.56 192 LYS A C 1
ATOM 1488 O O . LYS A 1 192 ? 9.954 -9.987 1.605 1.00 90.56 192 LYS A O 1
ATOM 1493 N N . LEU A 1 193 ? 8.034 -11.054 2.074 1.00 93.00 193 LEU A N 1
ATOM 1494 C CA . LEU A 1 193 ? 7.542 -11.158 0.702 1.00 93.00 193 LEU A CA 1
ATOM 1495 C C . LEU A 1 193 ? 6.161 -10.516 0.594 1.00 93.00 193 LEU A C 1
ATOM 1497 O O . LEU A 1 193 ? 5.284 -10.777 1.423 1.00 93.00 193 LEU A O 1
ATOM 1501 N N . ILE A 1 194 ? 5.977 -9.710 -0.445 1.00 94.50 194 ILE A N 1
ATOM 1502 C CA . ILE A 1 194 ? 4.674 -9.246 -0.919 1.00 94.50 194 ILE A CA 1
ATOM 1503 C C . ILE A 1 194 ? 4.441 -9.906 -2.271 1.00 94.50 194 ILE A C 1
ATOM 1505 O O . ILE A 1 194 ? 5.323 -9.839 -3.122 1.00 94.50 194 ILE A O 1
ATOM 1509 N N . TRP A 1 195 ? 3.300 -10.553 -2.484 1.00 96.31 195 TRP A N 1
ATOM 1510 C CA . TRP A 1 195 ? 3.038 -11.191 -3.769 1.00 96.31 195 TRP A CA 1
ATOM 1511 C C . TRP A 1 195 ? 1.563 -11.233 -4.146 1.00 96.31 195 TRP A C 1
ATOM 1513 O O . TRP A 1 195 ? 0.679 -11.234 -3.293 1.00 96.31 195 TRP A O 1
ATOM 1523 N N . THR A 1 196 ? 1.307 -11.304 -5.445 1.00 96.44 196 THR A N 1
ATOM 1524 C CA . THR A 1 196 ? 0.003 -11.600 -6.038 1.00 96.44 196 THR A CA 1
ATOM 1525 C C . THR A 1 196 ? 0.211 -12.497 -7.253 1.00 96.44 196 THR A C 1
ATOM 1527 O O . THR A 1 196 ? 1.287 -12.503 -7.849 1.00 96.44 196 THR A O 1
ATOM 1530 N N . THR A 1 197 ? -0.812 -13.263 -7.616 1.00 95.38 197 THR A N 1
ATOM 1531 C CA . THR A 1 197 ? -0.856 -14.046 -8.865 1.00 95.38 197 THR A CA 1
ATOM 1532 C C . THR A 1 197 ? -1.752 -13.401 -9.926 1.00 95.38 197 THR A C 1
ATOM 1534 O O . THR A 1 197 ? -1.818 -13.880 -11.058 1.00 95.38 197 THR A O 1
ATOM 1537 N N . ASP A 1 198 ? -2.431 -12.308 -9.569 1.00 95.56 198 ASP A N 1
ATOM 1538 C CA . ASP A 1 198 ? -3.329 -11.569 -10.450 1.00 95.56 198 ASP A CA 1
ATOM 1539 C C . ASP A 1 198 ? -2.544 -10.657 -11.411 1.00 95.56 198 ASP A C 1
ATOM 1541 O O . ASP A 1 198 ? -1.332 -10.454 -11.297 1.00 95.56 198 ASP A O 1
ATOM 1545 N N . SER A 1 199 ? -3.260 -10.118 -12.388 1.00 95.19 199 SER A N 1
ATOM 1546 C CA . SER A 1 199 ? -2.824 -9.033 -13.253 1.00 95.19 199 SER A CA 1
ATOM 1547 C C . SER A 1 199 ? -2.432 -7.787 -12.456 1.00 95.19 199 SER A C 1
ATOM 1549 O O . SER A 1 199 ? -3.094 -7.386 -11.497 1.00 95.19 199 SER A O 1
ATOM 1551 N N . VAL A 1 200 ? -1.327 -7.176 -12.868 1.00 95.81 200 VAL A N 1
ATOM 1552 C CA . VAL A 1 200 ? -0.735 -5.997 -12.242 1.00 95.81 200 VAL A CA 1
ATOM 1553 C C . VAL A 1 200 ? -0.492 -4.964 -13.330 1.00 95.81 200 VAL A C 1
ATOM 1555 O O . VAL A 1 200 ? 0.042 -5.276 -14.397 1.00 95.81 200 VAL A O 1
ATOM 1558 N N . HIS A 1 201 ? -0.870 -3.726 -13.042 1.00 95.62 201 HIS A N 1
ATOM 1559 C CA . HIS A 1 201 ? -0.604 -2.573 -13.885 1.00 95.62 201 HIS A CA 1
ATOM 1560 C C . HIS A 1 201 ? 0.101 -1.514 -13.047 1.00 95.62 201 HIS A C 1
ATOM 1562 O O . HIS A 1 201 ? -0.462 -0.997 -12.086 1.00 95.62 201 HIS A O 1
ATOM 1568 N N . LEU A 1 202 ? 1.351 -1.232 -13.384 1.00 92.88 202 LEU A N 1
ATOM 1569 C CA . LEU A 1 202 ? 2.164 -0.208 -12.756 1.00 92.88 202 LEU A CA 1
ATOM 1570 C C . LEU A 1 202 ? 2.297 0.966 -13.718 1.00 92.88 202 LEU A C 1
ATOM 1572 O O . LEU A 1 202 ? 2.649 0.785 -14.882 1.00 92.88 202 LEU A O 1
ATOM 1576 N N . LEU A 1 203 ? 2.046 2.162 -13.203 1.00 91.31 203 LEU A N 1
ATOM 1577 C CA . LEU A 1 203 ? 2.159 3.411 -13.934 1.00 91.31 203 LEU A CA 1
ATOM 1578 C C . LEU A 1 203 ? 3.029 4.380 -13.133 1.00 91.31 203 LEU A C 1
ATOM 1580 O O . LEU A 1 203 ? 2.707 4.702 -11.988 1.00 91.31 203 LEU A O 1
ATOM 1584 N N . ASP A 1 204 ? 4.123 4.839 -13.733 1.00 87.56 204 ASP A N 1
ATOM 1585 C CA . ASP A 1 204 ? 4.999 5.869 -13.171 1.00 87.56 204 ASP A CA 1
ATOM 1586 C C . ASP A 1 204 ? 4.894 7.133 -14.032 1.00 87.56 204 ASP A C 1
ATOM 1588 O O . ASP A 1 204 ? 5.358 7.173 -15.177 1.00 87.56 204 ASP A O 1
ATOM 1592 N N . ASN A 1 205 ? 4.243 8.161 -13.485 1.00 84.31 205 ASN A N 1
ATOM 1593 C CA . ASN A 1 205 ? 3.985 9.417 -14.190 1.00 84.31 205 ASN A CA 1
ATOM 1594 C C . ASN A 1 205 ? 5.132 10.431 -14.076 1.00 84.31 205 ASN A C 1
ATOM 1596 O O . ASN A 1 205 ? 5.044 11.536 -14.619 1.00 84.31 205 ASN A O 1
ATOM 1600 N N . GLN A 1 206 ? 6.231 10.069 -13.408 1.00 78.88 206 GLN A N 1
ATOM 1601 C CA . GLN A 1 206 ? 7.397 10.936 -13.295 1.00 78.88 206 GLN A CA 1
ATOM 1602 C C . GLN A 1 206 ? 8.070 11.174 -14.658 1.00 78.88 206 GLN A C 1
ATOM 1604 O O . GLN A 1 206 ? 8.606 12.259 -14.912 1.00 78.88 206 GLN A O 1
ATOM 1609 N N . SER A 1 207 ? 8.033 10.191 -15.565 1.00 70.94 207 SER A N 1
ATOM 1610 C CA . SER A 1 207 ? 8.550 10.366 -16.922 1.00 70.94 207 SER A CA 1
ATOM 1611 C C . SER A 1 207 ? 7.573 11.208 -17.751 1.00 70.94 207 SER A C 1
ATOM 1613 O O . SER A 1 207 ? 6.527 10.752 -18.201 1.00 70.94 207 SER A O 1
ATOM 1615 N N . LYS A 1 208 ? 7.913 12.481 -17.970 1.00 69.44 208 LYS A N 1
ATOM 1616 C CA . LYS A 1 208 ? 7.172 13.376 -18.875 1.00 69.44 208 LYS A CA 1
ATOM 1617 C C . LYS A 1 208 ? 7.849 13.408 -20.252 1.00 69.44 208 LYS A C 1
ATOM 1619 O O . LYS A 1 208 ? 9.082 13.450 -20.293 1.00 69.44 208 LYS A O 1
ATOM 1624 N N . PRO A 1 209 ? 7.102 13.430 -21.375 1.00 71.81 209 PRO A N 1
ATOM 1625 C CA . PRO A 1 209 ? 5.647 13.551 -21.475 1.00 71.81 209 PRO A CA 1
ATOM 1626 C C . PRO A 1 209 ? 4.885 12.216 -21.450 1.00 71.81 209 PRO A C 1
ATOM 1628 O O . PRO A 1 209 ? 3.664 12.252 -21.327 1.00 71.81 209 PRO A O 1
ATOM 1631 N N . LYS A 1 210 ? 5.556 11.063 -21.595 1.00 80.69 210 LYS A N 1
ATOM 1632 C CA . LYS A 1 210 ? 4.904 9.745 -21.573 1.00 80.69 210 LYS A CA 1
ATOM 1633 C C . LYS A 1 210 ? 5.311 8.947 -20.329 1.00 80.69 210 LYS A C 1
ATOM 1635 O O . LYS A 1 210 ? 6.515 8.757 -20.130 1.00 80.69 210 LYS A O 1
ATOM 1640 N N . PRO A 1 211 ? 4.340 8.461 -19.536 1.00 85.06 211 PRO A N 1
ATOM 1641 C CA . PRO A 1 211 ? 4.616 7.699 -18.326 1.00 85.06 211 PRO A CA 1
ATOM 1642 C C . PRO A 1 211 ? 5.239 6.342 -18.660 1.00 85.06 211 PRO A C 1
ATOM 1644 O O . PRO A 1 211 ? 5.051 5.813 -19.760 1.00 85.06 211 PRO A O 1
ATOM 1647 N N . ILE A 1 212 ? 5.950 5.764 -17.698 1.00 88.06 212 ILE A N 1
ATOM 1648 C CA . ILE A 1 212 ? 6.350 4.361 -17.760 1.00 88.06 212 ILE A CA 1
ATOM 1649 C C . ILE A 1 212 ? 5.112 3.517 -17.436 1.00 88.06 212 ILE A C 1
ATOM 1651 O O . ILE A 1 212 ? 4.527 3.667 -16.365 1.00 88.06 212 ILE A O 1
ATOM 1655 N N . ASP A 1 213 ? 4.724 2.637 -18.359 1.00 92.50 213 ASP A N 1
ATOM 1656 C CA . ASP A 1 213 ? 3.597 1.701 -18.215 1.00 92.50 213 ASP A CA 1
ATOM 1657 C C . ASP A 1 213 ? 4.155 0.277 -18.200 1.00 92.50 213 ASP A C 1
ATOM 1659 O O . ASP A 1 213 ? 4.822 -0.159 -19.141 1.00 92.50 213 ASP A O 1
ATOM 1663 N N . VAL A 1 214 ? 3.924 -0.440 -17.107 1.00 92.88 214 VAL A N 1
ATOM 1664 C CA . VAL A 1 214 ? 4.367 -1.817 -16.911 1.00 92.88 214 VAL A CA 1
ATOM 1665 C C . VAL A 1 214 ? 3.155 -2.679 -16.612 1.00 92.88 214 VAL A C 1
ATOM 1667 O O . VAL A 1 214 ? 2.450 -2.480 -15.624 1.00 92.88 214 VAL A O 1
ATOM 1670 N N . ARG A 1 215 ? 2.944 -3.696 -17.442 1.00 95.44 215 ARG A N 1
ATOM 1671 C CA . ARG A 1 215 ? 1.881 -4.685 -17.274 1.00 95.44 215 ARG A CA 1
ATOM 1672 C C . ARG A 1 215 ? 2.484 -6.062 -17.134 1.00 95.44 215 ARG A C 1
ATOM 1674 O O . ARG A 1 215 ? 3.488 -6.376 -17.769 1.00 95.44 215 ARG A O 1
ATOM 1681 N N . GLY A 1 216 ? 1.854 -6.882 -16.313 1.00 93.62 216 GLY A N 1
ATOM 1682 C CA . GLY A 1 216 ? 2.239 -8.270 -16.134 1.00 93.62 216 GLY A CA 1
ATOM 1683 C C . GLY A 1 216 ? 1.172 -9.041 -15.386 1.00 93.62 216 GLY A C 1
ATOM 1684 O O . GLY A 1 216 ? 0.201 -8.472 -14.879 1.00 93.62 216 GLY A O 1
ATOM 1685 N N . ARG A 1 217 ? 1.360 -10.351 -15.306 1.00 95.19 217 ARG A N 1
ATOM 1686 C CA . ARG A 1 217 ? 0.583 -11.224 -14.440 1.00 95.19 217 ARG A CA 1
ATOM 1687 C C . ARG A 1 217 ? 1.508 -11.841 -13.405 1.00 95.19 217 ARG A C 1
ATOM 1689 O O . ARG A 1 217 ? 2.588 -12.330 -13.724 1.00 95.19 217 ARG A O 1
ATOM 1696 N N . GLY A 1 218 ? 1.064 -11.779 -12.157 1.00 93.94 218 GLY A N 1
ATOM 1697 C CA . GLY A 1 218 ? 1.859 -12.136 -11.000 1.00 93.94 218 GLY A CA 1
ATOM 1698 C C . GLY A 1 218 ? 2.932 -11.095 -10.682 1.00 93.94 218 GLY A C 1
ATOM 1699 O O . GLY A 1 218 ? 3.637 -10.593 -11.557 1.00 93.94 218 GLY A O 1
ATOM 1700 N N . LEU A 1 219 ? 3.069 -10.787 -9.400 1.00 95.44 219 LEU A N 1
ATOM 1701 C CA . LEU A 1 219 ? 4.079 -9.880 -8.869 1.00 95.44 219 LEU A CA 1
ATOM 1702 C C . LEU A 1 219 ? 4.614 -10.469 -7.575 1.00 95.44 219 LEU A C 1
ATOM 1704 O O . LEU A 1 219 ? 3.837 -10.867 -6.715 1.00 95.44 219 LEU A O 1
ATOM 1708 N N . GLU A 1 220 ? 5.929 -10.461 -7.419 1.00 95.38 220 GLU A N 1
ATOM 1709 C CA . GLU A 1 220 ? 6.621 -10.795 -6.183 1.00 95.38 220 GLU A CA 1
ATOM 1710 C C . GLU A 1 220 ? 7.605 -9.674 -5.847 1.00 95.38 220 GLU A C 1
ATOM 1712 O O . GLU A 1 220 ? 8.436 -9.282 -6.664 1.00 95.38 220 GLU A O 1
ATOM 1717 N N . ILE A 1 221 ? 7.523 -9.157 -4.628 1.00 93.44 221 ILE A N 1
ATOM 1718 C CA . ILE A 1 221 ? 8.420 -8.140 -4.092 1.00 93.44 221 ILE A CA 1
ATOM 1719 C C . ILE A 1 221 ? 9.055 -8.712 -2.834 1.00 93.44 221 ILE A C 1
ATOM 1721 O O . ILE A 1 221 ? 8.402 -8.891 -1.804 1.00 93.44 221 ILE A O 1
ATOM 1725 N N . GLU A 1 222 ? 10.348 -8.990 -2.919 1.00 92.31 222 GLU A N 1
ATOM 1726 C CA . GLU A 1 222 ? 11.156 -9.438 -1.794 1.00 92.31 222 GLU A CA 1
ATOM 1727 C C . GLU A 1 222 ? 11.751 -8.221 -1.089 1.00 92.31 222 GLU A C 1
ATOM 1729 O O . GLU A 1 222 ? 12.429 -7.387 -1.697 1.00 92.31 222 GLU A O 1
ATOM 1734 N N . LEU A 1 223 ? 11.496 -8.115 0.207 1.00 88.56 223 LEU A N 1
ATOM 1735 C CA . LEU A 1 223 ? 11.898 -6.990 1.035 1.00 88.56 223 LEU A CA 1
ATOM 1736 C C . LEU A 1 223 ? 13.285 -7.241 1.636 1.00 88.56 223 LEU A C 1
ATOM 1738 O O . LEU A 1 223 ? 13.613 -8.343 2.078 1.00 88.56 223 LEU A O 1
ATOM 1742 N N . ALA A 1 224 ? 14.110 -6.199 1.672 1.00 81.62 224 ALA A N 1
ATOM 1743 C CA . ALA A 1 224 ? 15.428 -6.244 2.283 1.00 81.62 224 ALA A CA 1
ATOM 1744 C C . ALA A 1 224 ? 15.319 -6.093 3.808 1.00 81.62 224 ALA A C 1
ATOM 1746 O O . ALA A 1 224 ? 14.703 -5.154 4.316 1.00 81.62 224 ALA A O 1
ATOM 1747 N N . SER A 1 225 ? 15.970 -6.995 4.540 1.00 71.44 225 SER A N 1
ATOM 1748 C CA . SER A 1 225 ? 16.186 -6.851 5.983 1.00 71.44 225 SER A CA 1
ATOM 1749 C C . SER A 1 225 ? 17.449 -6.019 6.236 1.00 71.44 225 SER A C 1
ATOM 1751 O O . SER A 1 225 ? 18.453 -6.214 5.552 1.00 71.44 225 SER A O 1
ATOM 1753 N N . GLU A 1 226 ? 17.442 -5.144 7.250 1.00 56.88 226 GLU A N 1
ATOM 1754 C CA . GLU A 1 226 ? 18.588 -4.289 7.649 1.00 56.88 226 GLU A CA 1
ATOM 1755 C C . GLU A 1 226 ? 19.893 -5.056 7.962 1.00 56.88 226 GLU A C 1
ATOM 1757 O O . GLU A 1 226 ? 20.958 -4.458 8.099 1.00 56.88 226 GLU A O 1
ATOM 1762 N N . MET A 1 227 ? 19.851 -6.387 8.039 1.00 44.91 227 MET A N 1
ATOM 1763 C CA . MET A 1 227 ? 20.980 -7.235 8.424 1.00 44.91 227 MET A CA 1
ATOM 1764 C C . MET A 1 227 ? 22.143 -7.268 7.412 1.00 44.91 227 MET A C 1
ATOM 1766 O O . MET A 1 227 ? 23.195 -7.813 7.732 1.00 44.91 227 MET A O 1
ATOM 1770 N N . ASN A 1 228 ? 21.988 -6.669 6.226 1.00 40.78 228 ASN A N 1
ATOM 1771 C CA . ASN A 1 228 ? 23.017 -6.661 5.177 1.00 40.78 228 ASN A CA 1
ATOM 1772 C C . ASN A 1 228 ? 23.963 -5.447 5.199 1.00 40.78 228 ASN A C 1
ATOM 1774 O O . ASN A 1 228 ? 24.829 -5.352 4.330 1.00 40.78 228 ASN A O 1
ATOM 1778 N N . GLN A 1 229 ? 23.851 -4.528 6.164 1.00 41.69 229 GLN A N 1
ATOM 1779 C CA . GLN A 1 229 ? 24.901 -3.523 6.369 1.00 41.69 229 GLN A CA 1
ATOM 1780 C C . GLN A 1 229 ? 25.938 -4.054 7.372 1.00 41.69 229 GLN A C 1
ATOM 1782 O O . GLN A 1 229 ? 25.569 -4.356 8.511 1.00 41.69 229 GLN A O 1
ATOM 1787 N N . PRO A 1 230 ? 27.229 -4.187 6.993 1.00 37.97 230 PRO A N 1
ATOM 1788 C CA . PRO A 1 230 ? 28.260 -4.572 7.947 1.00 37.97 230 PRO A CA 1
ATOM 1789 C C . PRO A 1 230 ? 28.302 -3.535 9.081 1.00 37.97 230 PRO A C 1
ATOM 1791 O O . PRO A 1 230 ? 28.268 -2.330 8.809 1.00 37.97 230 PRO A O 1
ATOM 1794 N N . PRO A 1 231 ? 28.344 -3.969 10.354 1.00 41.00 231 PRO A N 1
ATOM 1795 C CA . PRO A 1 231 ? 28.305 -3.057 11.485 1.00 41.00 231 PRO A CA 1
ATOM 1796 C C . PRO A 1 231 ? 29.522 -2.129 11.446 1.00 41.00 231 PRO A C 1
ATOM 1798 O O . PRO A 1 231 ? 30.662 -2.581 11.546 1.00 41.00 231 PRO A O 1
ATOM 1801 N N . GLN A 1 232 ? 29.283 -0.822 11.321 1.00 49.62 232 GLN A N 1
ATOM 1802 C CA . GLN A 1 232 ? 30.327 0.175 11.543 1.00 49.62 232 GLN A CA 1
ATOM 1803 C C . GLN A 1 232 ? 30.720 0.159 13.032 1.00 49.62 232 GLN A C 1
ATOM 1805 O O . GLN A 1 232 ? 29.833 0.240 13.893 1.00 49.62 232 GLN A O 1
ATOM 1810 N N . PRO A 1 233 ? 32.018 0.061 13.374 1.00 36.62 233 PRO A N 1
ATOM 1811 C CA . PRO A 1 233 ? 32.455 0.098 14.765 1.00 36.62 233 PRO A CA 1
ATOM 1812 C C . PRO A 1 233 ? 32.096 1.451 15.398 1.00 36.62 233 PRO A C 1
ATOM 1814 O O . PRO A 1 233 ? 32.500 2.495 14.895 1.00 36.62 233 PRO A O 1
ATOM 1817 N N . GLY A 1 234 ? 31.347 1.438 16.505 1.00 55.59 234 GLY A N 1
ATOM 1818 C CA . GLY A 1 234 ? 31.133 2.620 17.353 1.00 55.59 234 GLY A CA 1
ATOM 1819 C C . GLY A 1 234 ? 29.741 3.261 17.331 1.00 55.59 234 GLY A C 1
ATOM 1820 O O . GLY A 1 234 ? 29.524 4.212 18.078 1.00 55.59 234 GLY A O 1
ATOM 1821 N N . GLN A 1 235 ? 28.772 2.761 16.554 1.00 47.88 235 GLN A N 1
ATOM 1822 C CA . GLN A 1 235 ? 27.392 3.259 16.659 1.00 47.88 235 GLN A CA 1
ATOM 1823 C C . GLN A 1 235 ? 26.589 2.525 17.750 1.00 47.88 235 GLN A C 1
ATOM 1825 O O . GLN A 1 235 ? 26.636 1.292 17.827 1.00 47.88 235 GLN A O 1
ATOM 1830 N N . PRO A 1 236 ? 25.819 3.248 18.590 1.00 43.31 236 PRO A N 1
ATOM 1831 C CA . PRO A 1 236 ? 24.946 2.626 19.576 1.00 43.31 236 PRO A CA 1
ATOM 1832 C C . PRO A 1 236 ? 23.913 1.746 18.865 1.00 43.31 236 PRO A C 1
ATOM 1834 O O . PRO A 1 236 ? 23.235 2.196 17.939 1.00 43.31 236 PRO A O 1
ATOM 1837 N N . LYS A 1 237 ? 23.797 0.486 19.309 1.00 43.41 237 LYS A N 1
ATOM 1838 C CA . LYS A 1 237 ? 22.800 -0.474 18.818 1.00 43.41 237 LYS A CA 1
ATOM 1839 C C . LYS A 1 237 ? 21.409 0.144 18.961 1.00 43.41 237 LYS A C 1
ATOM 1841 O O . LYS A 1 237 ? 20.860 0.186 20.061 1.00 43.41 237 LYS A O 1
ATOM 1846 N N . LYS A 1 238 ? 20.834 0.629 17.859 1.00 44.47 238 LYS A N 1
ATOM 1847 C CA . LYS A 1 238 ? 19.411 0.972 17.830 1.00 44.47 238 LYS A CA 1
ATOM 1848 C C . LYS A 1 238 ? 18.606 -0.298 18.120 1.00 44.47 238 LYS A C 1
ATOM 1850 O O . LYS A 1 238 ? 19.036 -1.387 17.725 1.00 44.47 238 LYS A O 1
ATOM 1855 N N . PRO A 1 239 ? 17.475 -0.185 18.838 1.00 38.66 239 PRO A N 1
ATOM 1856 C CA . PRO A 1 239 ? 16.626 -1.335 19.111 1.00 38.66 239 PRO A CA 1
ATOM 1857 C C . PRO A 1 239 ? 16.272 -2.011 17.786 1.00 38.66 239 PRO A C 1
ATOM 1859 O O . PRO A 1 239 ? 16.032 -1.309 16.804 1.00 38.66 239 PRO A O 1
ATOM 1862 N N . LYS A 1 240 ? 16.277 -3.354 17.780 1.00 42.78 240 LYS A N 1
ATOM 1863 C CA . LYS A 1 240 ? 15.869 -4.222 16.663 1.00 42.78 240 LYS A CA 1
ATOM 1864 C C . LYS A 1 240 ? 14.435 -3.877 16.254 1.00 42.78 240 LYS A C 1
ATOM 1866 O O . LYS A 1 240 ? 13.477 -4.507 16.693 1.00 42.78 240 LYS A O 1
ATOM 1871 N N . GLY A 1 241 ? 14.296 -2.820 15.468 1.00 43.31 241 GLY A N 1
ATOM 1872 C CA . GLY A 1 241 ? 13.110 -2.546 14.696 1.00 43.31 241 GLY A CA 1
ATOM 1873 C C . GLY A 1 241 ? 13.088 -3.573 13.588 1.00 43.31 241 GLY A C 1
ATOM 1874 O O . GLY A 1 241 ? 14.106 -3.847 12.961 1.00 43.31 241 GLY A O 1
ATOM 1875 N N . ASP A 1 242 ? 11.928 -4.160 13.367 1.00 49.91 242 ASP A N 1
ATOM 1876 C CA . ASP A 1 242 ? 11.672 -5.033 12.235 1.00 49.91 242 ASP A CA 1
ATOM 1877 C C . ASP A 1 242 ? 11.545 -4.193 10.952 1.00 49.91 242 ASP A C 1
ATOM 1879 O O . ASP A 1 242 ? 10.526 -4.179 10.266 1.00 49.91 242 ASP A O 1
ATOM 1883 N N . ALA A 1 243 ? 12.559 -3.364 10.723 1.00 55.78 243 ALA A N 1
ATOM 1884 C CA . ALA A 1 243 ? 12.582 -2.335 9.718 1.00 55.78 243 ALA A CA 1
ATOM 1885 C C . ALA A 1 243 ? 12.940 -2.986 8.386 1.00 55.78 243 ALA A C 1
ATOM 1887 O O . ALA A 1 243 ? 14.007 -3.574 8.200 1.00 55.78 243 ALA A O 1
ATOM 1888 N N . VAL A 1 244 ? 11.990 -2.915 7.462 1.00 59.72 244 VAL A N 1
ATOM 1889 C CA . VAL A 1 244 ? 12.241 -3.177 6.052 1.00 59.72 244 VAL A CA 1
ATOM 1890 C C . VAL A 1 244 ? 13.150 -2.054 5.560 1.00 59.72 244 VAL A C 1
ATOM 1892 O O . VAL A 1 244 ? 12.740 -0.895 5.533 1.00 59.72 244 VAL A O 1
ATOM 1895 N N . ALA A 1 245 ? 14.391 -2.396 5.219 1.00 61.84 245 ALA A N 1
ATOM 1896 C CA . ALA A 1 245 ? 15.407 -1.437 4.785 1.00 61.84 245 ALA A CA 1
ATOM 1897 C C . ALA A 1 245 ? 15.164 -0.946 3.349 1.00 61.84 245 ALA A C 1
ATOM 1899 O O . ALA A 1 245 ? 15.652 0.110 2.956 1.00 61.84 245 ALA A O 1
ATOM 1900 N N . GLY A 1 246 ? 14.428 -1.733 2.562 1.00 76.81 246 GLY A N 1
ATOM 1901 C CA . GLY A 1 246 ? 14.143 -1.460 1.160 1.00 76.81 246 GLY A CA 1
ATOM 1902 C C . GLY A 1 246 ? 13.590 -2.684 0.440 1.00 76.81 246 GLY A C 1
ATOM 1903 O O . GLY A 1 246 ? 13.137 -3.643 1.065 1.00 76.81 246 GLY A O 1
ATOM 1904 N N . VAL A 1 247 ? 13.655 -2.656 -0.887 1.00 84.94 247 VAL A N 1
ATOM 1905 C CA . VAL A 1 247 ? 13.290 -3.777 -1.758 1.00 84.94 247 VAL A CA 1
ATOM 1906 C C . VAL A 1 247 ? 14.570 -4.437 -2.251 1.00 84.94 247 VAL A C 1
ATOM 1908 O O . VAL A 1 247 ? 15.486 -3.755 -2.694 1.00 84.94 247 VAL A O 1
ATOM 1911 N N . LYS A 1 248 ? 14.645 -5.762 -2.150 1.00 87.31 248 LYS A N 1
ATOM 1912 C CA . LYS A 1 248 ? 15.776 -6.570 -2.618 1.00 87.31 248 LYS A CA 1
ATOM 1913 C C . LYS A 1 248 ? 15.559 -7.041 -4.053 1.00 87.31 248 LYS A C 1
ATOM 1915 O O . LYS A 1 248 ? 16.484 -7.015 -4.863 1.00 87.31 248 LYS A O 1
ATOM 1920 N N . ARG A 1 249 ? 14.341 -7.487 -4.363 1.00 90.50 249 ARG A N 1
ATOM 1921 C CA . ARG A 1 249 ? 13.994 -8.064 -5.662 1.00 90.50 249 ARG A CA 1
ATOM 1922 C C . ARG A 1 249 ? 12.550 -7.761 -6.019 1.00 90.50 249 ARG A C 1
ATOM 1924 O O . ARG A 1 249 ? 11.679 -7.853 -5.158 1.00 90.50 249 ARG A O 1
ATOM 1931 N N . VAL A 1 250 ? 12.313 -7.445 -7.285 1.00 92.38 250 VAL A N 1
ATOM 1932 C CA . VAL A 1 250 ? 10.976 -7.375 -7.882 1.00 92.38 250 VAL A CA 1
ATOM 1933 C C . VAL A 1 250 ? 10.927 -8.377 -9.019 1.00 92.38 250 VAL A C 1
ATOM 1935 O O . VAL A 1 250 ? 11.825 -8.395 -9.856 1.00 92.38 250 VAL A O 1
ATOM 1938 N N . LYS A 1 251 ? 9.894 -9.210 -9.047 1.00 93.88 251 LYS A N 1
ATOM 1939 C CA . LYS A 1 251 ? 9.656 -10.192 -10.097 1.00 93.88 251 LYS A CA 1
ATOM 1940 C C . LYS A 1 251 ? 8.238 -10.049 -10.626 1.00 93.88 251 LYS A C 1
ATOM 1942 O O . LYS A 1 251 ? 7.289 -10.091 -9.850 1.00 93.88 251 LYS A O 1
ATOM 1947 N N . LEU A 1 252 ? 8.103 -9.918 -11.939 1.00 94.19 252 LEU A N 1
ATOM 1948 C CA . LEU A 1 252 ? 6.853 -10.158 -12.652 1.00 94.19 252 LEU A CA 1
ATOM 1949 C C . LEU A 1 252 ? 6.905 -11.577 -13.213 1.00 94.19 252 LEU A C 1
ATOM 1951 O O . LEU A 1 252 ? 7.926 -11.974 -13.780 1.00 94.19 252 LEU A O 1
ATOM 1955 N N . VAL A 1 253 ? 5.849 -12.356 -12.993 1.00 93.19 253 VAL A N 1
ATOM 1956 C CA . VAL A 1 253 ? 5.893 -13.808 -13.225 1.00 93.19 253 VAL A CA 1
ATOM 1957 C C . VAL A 1 253 ? 5.754 -14.137 -14.705 1.00 93.19 253 VAL A C 1
ATOM 1959 O O . VAL A 1 253 ? 6.550 -14.917 -15.220 1.00 93.19 253 VAL A O 1
ATOM 1962 N N . GLU A 1 254 ? 4.781 -13.534 -15.383 1.00 93.50 254 GLU A N 1
ATOM 1963 C CA . GLU A 1 254 ? 4.489 -13.827 -16.786 1.00 93.50 254 GLU A CA 1
ATOM 1964 C C . GLU A 1 254 ? 3.789 -12.660 -17.497 1.00 93.50 254 GLU A C 1
ATOM 1966 O O . GLU A 1 254 ? 3.352 -11.687 -16.873 1.00 93.50 254 GLU A O 1
ATOM 1971 N N . ALA A 1 255 ? 3.654 -12.785 -18.822 1.00 92.31 255 ALA A N 1
ATOM 1972 C CA . ALA A 1 255 ? 2.912 -11.854 -19.678 1.00 92.31 255 ALA A CA 1
ATOM 1973 C C . ALA A 1 255 ? 3.340 -10.384 -19.508 1.00 92.31 255 ALA A C 1
ATOM 1975 O O . ALA A 1 255 ? 2.507 -9.477 -19.451 1.00 92.31 255 ALA A O 1
ATOM 1976 N N . VAL A 1 256 ? 4.650 -10.157 -19.423 1.00 93.31 256 VAL A N 1
ATOM 1977 C CA . VAL A 1 256 ? 5.229 -8.846 -19.136 1.00 93.31 256 VAL A CA 1
ATOM 1978 C C . VAL A 1 256 ? 5.269 -7.989 -20.405 1.00 93.31 256 VAL A C 1
ATOM 1980 O O . VAL A 1 256 ? 5.844 -8.393 -21.419 1.00 93.31 256 VAL A O 1
ATOM 1983 N N . ASP A 1 257 ? 4.693 -6.789 -20.342 1.00 94.19 257 ASP A N 1
ATOM 1984 C CA . ASP A 1 257 ? 4.789 -5.738 -21.364 1.00 94.19 257 ASP A CA 1
ATOM 1985 C C . ASP A 1 257 ? 5.145 -4.416 -20.676 1.00 94.19 257 ASP A C 1
ATOM 1987 O O . ASP A 1 257 ? 4.352 -3.866 -19.913 1.00 94.19 257 ASP A O 1
ATOM 1991 N N . MET A 1 258 ? 6.360 -3.929 -20.916 1.00 91.44 258 MET A N 1
ATOM 1992 C CA . MET A 1 258 ? 6.886 -2.698 -20.331 1.00 91.44 258 MET A CA 1
ATOM 1993 C C . MET A 1 258 ? 7.142 -1.669 -21.420 1.00 91.44 258 MET A C 1
ATOM 1995 O O . MET A 1 258 ? 7.826 -1.949 -22.407 1.00 91.44 258 MET A O 1
ATOM 1999 N N . HIS A 1 259 ? 6.643 -0.463 -21.198 1.00 91.19 259 HIS A N 1
ATOM 2000 C CA . HIS A 1 259 ? 6.817 0.711 -22.038 1.00 91.19 259 HIS A CA 1
ATOM 2001 C C . HIS A 1 25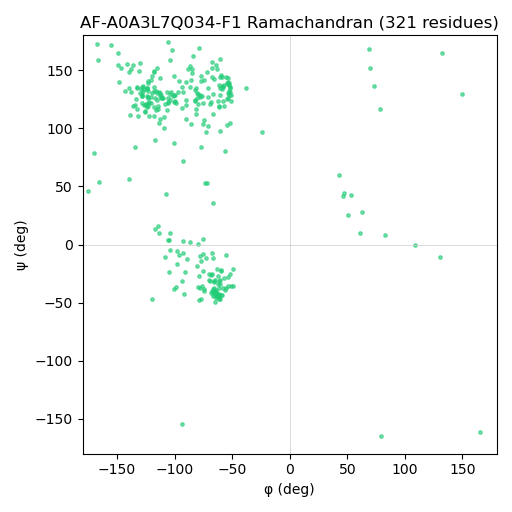9 ? 7.644 1.715 -21.250 1.00 91.19 259 HIS A C 1
ATOM 2003 O O . HIS A 1 259 ? 7.156 2.335 -20.309 1.00 91.19 259 HIS A O 1
ATOM 2009 N N . LEU A 1 260 ? 8.919 1.834 -21.608 1.00 87.38 260 LEU A N 1
ATOM 2010 C CA . LEU A 1 260 ? 9.882 2.676 -20.915 1.00 87.38 260 LEU A CA 1
ATOM 2011 C C . LEU A 1 260 ? 10.245 3.863 -21.805 1.00 87.38 260 LEU A C 1
ATOM 2013 O O . LEU A 1 260 ? 10.661 3.693 -22.954 1.00 87.38 260 LEU A O 1
ATOM 2017 N N . HIS A 1 261 ? 10.103 5.066 -21.260 1.00 82.94 261 HIS A N 1
ATOM 2018 C CA . HIS A 1 261 ? 10.498 6.311 -21.908 1.00 82.94 261 HIS A CA 1
ATOM 2019 C C . HIS A 1 261 ? 11.722 6.864 -21.186 1.00 82.94 261 HIS A C 1
ATOM 2021 O O . HIS A 1 261 ? 11.617 7.428 -20.099 1.00 82.94 261 HIS A O 1
ATOM 2027 N N . VAL A 1 262 ? 12.896 6.645 -21.775 1.00 73.62 262 VAL A N 1
ATOM 2028 C CA . VAL A 1 262 ? 14.184 7.009 -21.184 1.00 73.62 262 VAL A CA 1
ATOM 2029 C C . VAL A 1 262 ? 14.664 8.295 -21.841 1.00 73.62 262 VAL A C 1
ATOM 2031 O O . VAL A 1 262 ? 14.721 8.402 -23.067 1.00 73.62 262 VAL A O 1
ATOM 2034 N N . ARG A 1 263 ? 15.008 9.286 -21.024 1.00 65.88 263 ARG A N 1
ATOM 2035 C CA . ARG A 1 263 ? 15.733 10.467 -21.494 1.00 65.88 263 ARG A CA 1
ATOM 2036 C C . ARG A 1 263 ? 17.227 10.168 -21.502 1.00 65.88 263 ARG A C 1
ATOM 2038 O O . ARG A 1 263 ? 17.699 9.433 -20.635 1.00 65.88 263 ARG A O 1
ATOM 2045 N N . GLU A 1 264 ? 17.974 10.760 -22.428 1.00 56.84 264 GLU A N 1
ATOM 2046 C CA . GLU A 1 264 ? 19.436 10.593 -22.497 1.00 56.84 264 GLU A CA 1
ATOM 2047 C C . GLU A 1 264 ? 20.159 11.055 -21.214 1.00 56.84 264 GLU A C 1
ATOM 2049 O O . GLU A 1 264 ? 21.249 10.573 -20.918 1.00 56.84 264 GLU A O 1
ATOM 2054 N N . ASP A 1 265 ? 19.536 11.926 -20.410 1.00 54.78 265 ASP A N 1
ATOM 2055 C CA . ASP A 1 265 ? 20.025 12.392 -19.104 1.00 54.78 265 ASP A CA 1
ATOM 2056 C C . ASP A 1 265 ? 19.515 11.561 -17.907 1.00 54.78 265 ASP A C 1
ATOM 2058 O O . ASP A 1 265 ? 19.973 11.742 -16.775 1.00 54.78 265 ASP A O 1
ATOM 2062 N N . SER A 1 266 ? 18.583 10.629 -18.131 1.00 51.25 266 SER A N 1
ATOM 2063 C CA . SER A 1 266 ? 18.025 9.776 -17.083 1.00 51.25 266 SER A CA 1
ATOM 2064 C C . SER A 1 266 ? 18.860 8.501 -16.950 1.00 51.25 266 SER A C 1
ATOM 2066 O O . SER A 1 266 ? 18.835 7.621 -17.806 1.00 51.25 266 SER A O 1
ATOM 2068 N N . GLY A 1 267 ? 19.618 8.395 -15.855 1.00 47.84 267 GLY A N 1
ATOM 2069 C CA . GLY A 1 267 ? 20.523 7.278 -15.533 1.00 47.84 267 GLY A CA 1
ATOM 2070 C C . GLY A 1 267 ? 19.844 5.928 -15.254 1.00 47.84 267 GLY A C 1
ATOM 2071 O O . GLY A 1 267 ? 20.301 5.181 -14.393 1.00 47.84 267 GLY A O 1
ATOM 2072 N N . PHE A 1 268 ? 18.755 5.608 -15.955 1.00 49.44 268 PHE A N 1
ATOM 2073 C CA . PHE A 1 268 ? 17.995 4.363 -15.840 1.00 49.44 268 PHE A CA 1
ATOM 2074 C C . PHE A 1 268 ? 18.783 3.135 -16.339 1.00 49.44 268 PHE A C 1
ATOM 2076 O O . PHE A 1 268 ? 18.552 2.031 -15.855 1.00 49.44 268 PHE A O 1
ATOM 2083 N N . LEU A 1 269 ? 19.756 3.314 -17.245 1.00 48.56 269 LEU A N 1
ATOM 2084 C CA . LEU A 1 269 ? 20.599 2.227 -17.784 1.00 4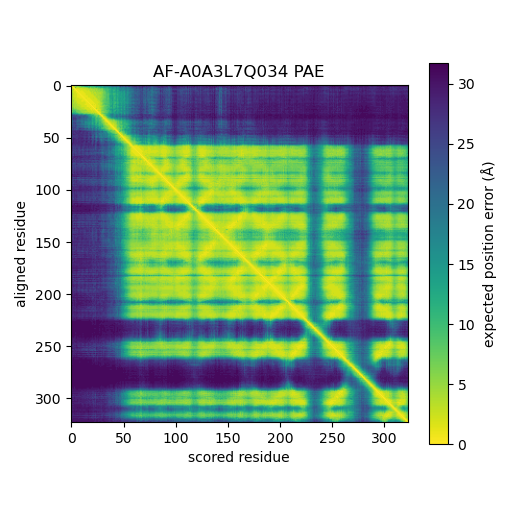8.56 269 LEU A CA 1
ATOM 2085 C C . LEU A 1 269 ? 22.086 2.318 -17.396 1.00 48.56 269 LEU A C 1
ATOM 2087 O O . LEU A 1 269 ? 22.907 1.558 -17.901 1.00 48.56 269 LEU A O 1
ATOM 2091 N N . GLY A 1 270 ? 22.440 3.212 -16.474 1.00 37.72 270 GLY A N 1
ATOM 2092 C CA . GLY A 1 270 ? 23.813 3.385 -16.008 1.00 37.72 270 GLY A CA 1
ATOM 2093 C C . GLY A 1 270 ? 24.074 4.825 -15.596 1.00 37.72 270 GLY A C 1
ATOM 2094 O O . GLY A 1 270 ? 23.778 5.758 -16.337 1.00 37.72 270 GLY A O 1
ATOM 2095 N N . GLN A 1 271 ? 24.625 5.018 -14.400 1.00 38.62 271 GLN A N 1
ATOM 2096 C CA . GLN A 1 271 ? 25.160 6.312 -14.000 1.00 38.62 271 GLN A CA 1
ATOM 2097 C C . GLN A 1 271 ? 26.446 6.580 -14.787 1.00 38.62 271 GLN A C 1
ATOM 2099 O O . GLN A 1 271 ? 27.512 6.081 -14.435 1.00 38.62 271 GLN A O 1
ATOM 2104 N N . SER A 1 272 ? 26.382 7.411 -15.821 1.00 32.56 272 SER A N 1
ATOM 2105 C CA . SER A 1 272 ? 27.558 8.153 -16.266 1.00 32.56 272 SER A CA 1
ATOM 2106 C C . SER A 1 272 ? 27.829 9.243 -15.227 1.00 32.56 272 SER A C 1
ATOM 2108 O O . SER A 1 272 ? 27.215 10.310 -15.219 1.00 32.56 272 SER A O 1
ATOM 2110 N N . GLN A 1 273 ? 28.752 8.962 -14.305 1.00 41.38 273 GLN A N 1
ATOM 2111 C CA . GLN A 1 273 ? 29.406 9.998 -13.514 1.00 41.38 273 GLN A CA 1
ATOM 2112 C C . GLN A 1 273 ? 30.157 10.936 -14.464 1.00 41.38 273 GLN A C 1
ATOM 2114 O O . GLN A 1 273 ? 31.262 10.633 -14.897 1.00 41.38 273 GLN A O 1
ATOM 2119 N N . ASN A 1 274 ? 29.542 12.065 -14.805 1.00 36.62 274 ASN A N 1
ATOM 2120 C CA . ASN A 1 274 ? 30.237 13.337 -14.996 1.00 36.62 274 ASN A CA 1
ATOM 2121 C C . ASN A 1 274 ? 29.216 14.469 -15.137 1.00 36.62 274 ASN A C 1
ATOM 2123 O O . ASN A 1 274 ? 28.946 14.972 -16.223 1.00 36.62 274 ASN A O 1
ATOM 2127 N N . GLN A 1 275 ? 28.666 14.916 -14.007 1.00 37.94 275 GLN A N 1
ATOM 2128 C CA . GLN A 1 275 ? 28.089 16.256 -13.942 1.00 37.94 275 GLN A CA 1
ATOM 2129 C C . GLN A 1 275 ? 29.237 17.265 -13.835 1.00 37.94 275 GLN A C 1
ATOM 2131 O O . GLN A 1 275 ? 29.620 17.697 -12.748 1.00 37.94 275 GLN A O 1
ATOM 2136 N N . GLN A 1 276 ? 29.806 17.639 -14.982 1.00 36.34 276 GLN A N 1
ATOM 2137 C CA . GLN A 1 276 ? 30.508 18.911 -15.085 1.00 36.34 276 GLN A CA 1
ATOM 2138 C C . GLN A 1 276 ? 29.475 20.036 -14.990 1.00 36.34 276 GLN A C 1
ATOM 2140 O O . GLN A 1 276 ? 28.504 20.103 -15.739 1.00 36.34 276 GLN A O 1
ATOM 2145 N N . LYS A 1 277 ? 29.696 20.909 -14.010 1.00 33.03 277 LYS A N 1
ATOM 2146 C CA . LYS A 1 277 ? 28.936 22.132 -13.749 1.00 33.03 277 LYS A CA 1
ATOM 2147 C C . LYS A 1 277 ? 28.916 22.996 -15.028 1.00 33.03 277 LYS A C 1
ATOM 2149 O O . LYS A 1 277 ? 30.002 23.320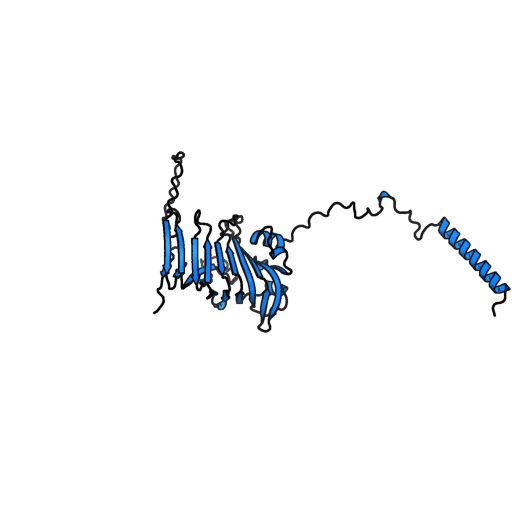 -15.512 1.00 33.03 277 LYS A O 1
ATOM 2154 N N . PRO A 1 278 ? 27.756 23.407 -15.572 1.00 36.69 278 PRO A N 1
ATOM 2155 C CA . PRO A 1 278 ? 27.746 24.272 -16.743 1.00 36.69 278 PRO A CA 1
ATOM 2156 C C . PRO A 1 278 ? 28.255 25.669 -16.371 1.00 36.69 278 PRO A C 1
ATOM 2158 O O . PRO A 1 278 ? 27.700 26.345 -15.502 1.00 36.69 278 PRO A O 1
ATOM 2161 N N . THR A 1 279 ? 29.332 26.100 -17.025 1.00 36.12 279 THR A N 1
ATOM 2162 C CA . THR A 1 279 ? 29.783 27.495 -17.044 1.00 36.12 279 THR A CA 1
ATOM 2163 C C . THR A 1 279 ? 28.768 28.374 -17.775 1.00 36.12 279 THR A C 1
ATOM 2165 O O . THR A 1 279 ? 28.175 27.967 -18.771 1.00 36.12 279 THR A O 1
ATOM 2168 N N . ALA A 1 280 ? 28.583 29.592 -17.265 1.00 42.12 280 ALA A N 1
ATOM 2169 C CA . ALA A 1 280 ? 27.522 30.544 -17.595 1.00 42.12 280 ALA A CA 1
ATOM 2170 C C . ALA A 1 280 ? 27.634 31.213 -18.987 1.00 42.12 280 ALA A C 1
ATOM 2172 O O . ALA A 1 280 ? 27.597 32.436 -19.091 1.00 42.12 280 ALA A O 1
ATOM 2173 N N . ALA A 1 281 ? 27.759 30.437 -20.064 1.00 42.16 281 ALA A N 1
ATOM 2174 C CA . ALA A 1 281 ? 27.908 30.971 -21.418 1.00 42.16 281 ALA A CA 1
ATOM 2175 C C . ALA A 1 281 ? 27.101 30.186 -22.465 1.00 42.16 281 ALA A C 1
ATOM 2177 O O . ALA A 1 281 ? 27.657 29.703 -23.444 1.00 42.16 281 ALA A O 1
ATOM 2178 N N . SER A 1 282 ? 25.785 30.053 -22.271 1.00 38.25 282 SER A N 1
ATOM 2179 C CA . SER A 1 282 ? 24.871 29.616 -23.346 1.00 38.25 282 SER A CA 1
ATOM 2180 C C . SER A 1 282 ? 23.397 29.864 -23.001 1.00 38.25 282 SER A C 1
ATOM 2182 O O . SER A 1 282 ? 22.544 28.987 -23.078 1.00 38.25 282 SER A O 1
ATOM 2184 N N . ALA A 1 283 ? 23.069 31.105 -22.640 1.00 45.03 283 ALA A N 1
ATOM 2185 C CA . ALA A 1 283 ? 21.687 31.572 -22.553 1.00 45.03 283 ALA A CA 1
ATOM 2186 C C . ALA A 1 283 ? 21.263 32.212 -23.885 1.00 45.03 283 ALA A C 1
ATOM 2188 O O . ALA A 1 283 ? 21.202 33.433 -23.966 1.00 45.03 283 ALA A O 1
ATOM 2189 N N . THR A 1 284 ? 21.051 31.421 -24.949 1.00 45.50 284 THR A N 1
ATOM 2190 C CA . THR A 1 284 ? 20.271 31.822 -26.157 1.00 45.50 284 THR A CA 1
ATOM 2191 C C . THR A 1 284 ? 20.080 30.678 -27.172 1.00 45.50 284 THR A C 1
ATOM 2193 O O . THR A 1 284 ? 20.221 30.866 -28.376 1.00 45.50 284 THR A O 1
ATOM 2196 N N . ALA A 1 285 ? 19.703 29.475 -26.726 1.00 40.91 285 ALA A N 1
ATOM 2197 C CA . ALA A 1 285 ? 19.232 28.428 -27.640 1.00 40.91 285 ALA A CA 1
ATOM 2198 C C . ALA A 1 285 ? 17.803 28.004 -27.278 1.00 40.91 285 ALA A C 1
ATOM 2200 O O . ALA A 1 285 ? 17.520 27.593 -26.156 1.00 40.91 285 ALA A O 1
ATOM 2201 N N . LYS A 1 286 ? 16.899 28.139 -28.252 1.00 38.88 286 LYS A N 1
ATOM 2202 C CA . LYS A 1 286 ? 15.533 27.598 -28.249 1.00 38.88 286 LYS A CA 1
ATOM 2203 C C . LYS A 1 286 ? 15.611 26.095 -27.912 1.00 38.88 286 LYS A C 1
ATOM 2205 O O . LYS A 1 286 ? 16.451 25.433 -28.522 1.00 38.88 286 LYS A O 1
ATOM 2210 N N . PRO A 1 287 ? 14.813 25.545 -26.973 1.00 42.81 287 PRO A N 1
ATOM 2211 C CA . PRO A 1 287 ? 14.969 24.150 -26.573 1.00 42.81 287 PRO A CA 1
ATOM 2212 C C . PRO A 1 287 ? 14.716 23.243 -27.780 1.00 42.81 287 PRO A C 1
ATOM 2214 O O . PRO A 1 287 ? 13.646 23.287 -28.391 1.00 42.81 287 PRO A O 1
ATOM 2217 N N . ALA A 1 288 ? 15.736 22.469 -28.153 1.00 45.84 288 ALA A N 1
ATOM 2218 C CA . ALA A 1 288 ? 15.593 21.373 -29.097 1.00 45.84 288 ALA A CA 1
ATOM 2219 C C . ALA A 1 288 ? 14.576 20.366 -28.525 1.00 45.84 288 ALA A C 1
ATOM 2221 O O . ALA A 1 288 ? 14.509 20.216 -27.302 1.00 45.84 288 ALA A O 1
ATOM 2222 N N . PRO A 1 289 ? 13.759 19.703 -29.364 1.00 50.12 289 PRO A N 1
ATOM 2223 C CA . PRO A 1 289 ? 12.807 18.715 -28.877 1.00 50.12 289 PRO A CA 1
ATOM 2224 C C . PRO A 1 289 ? 13.564 17.626 -28.113 1.00 50.12 289 PRO A C 1
ATOM 2226 O O . PRO A 1 289 ? 14.492 17.032 -28.659 1.00 50.12 289 PRO A O 1
ATOM 2229 N N . GLU A 1 290 ? 13.182 17.404 -26.852 1.00 58.91 290 GLU A N 1
ATOM 2230 C CA . GLU A 1 290 ? 13.721 16.346 -25.996 1.00 58.91 290 GLU A CA 1
ATOM 2231 C C . GLU A 1 290 ? 13.625 15.004 -26.741 1.00 58.91 290 GLU A C 1
ATOM 2233 O O . GLU A 1 290 ? 12.537 14.444 -26.897 1.00 58.91 290 GLU A O 1
ATOM 2238 N N . GLN A 1 291 ? 14.749 14.503 -27.257 1.00 60.09 291 GLN A N 1
ATOM 2239 C CA . GLN A 1 291 ? 14.805 13.196 -27.901 1.00 60.09 291 GLN A CA 1
ATOM 2240 C C . GLN A 1 291 ? 14.737 12.135 -26.803 1.00 60.09 291 GLN A C 1
ATOM 2242 O O . GLN A 1 291 ? 15.666 11.957 -26.021 1.00 60.09 291 GLN A O 1
ATOM 2247 N N . GLN A 1 292 ? 13.588 11.472 -26.701 1.00 66.50 292 GLN A N 1
ATOM 2248 C CA . GLN A 1 292 ? 13.376 10.384 -25.754 1.00 66.50 292 GLN A CA 1
ATOM 2249 C C . GLN A 1 292 ? 13.509 9.049 -26.469 1.00 66.50 292 GLN A C 1
ATOM 2251 O O . GLN A 1 292 ? 12.847 8.807 -27.482 1.00 66.50 292 GLN A O 1
ATOM 2256 N N . ALA A 1 293 ? 14.332 8.168 -25.912 1.00 78.06 293 ALA A N 1
ATOM 2257 C CA . ALA A 1 293 ? 14.414 6.792 -26.354 1.00 78.06 293 ALA A CA 1
ATOM 2258 C C . ALA A 1 293 ? 13.195 6.027 -25.823 1.00 78.06 293 ALA A C 1
ATOM 2260 O O . ALA A 1 293 ? 12.886 6.052 -24.630 1.00 78.06 293 ALA A O 1
ATOM 2261 N N . TYR A 1 294 ? 12.490 5.342 -26.721 1.00 85.38 294 TYR A N 1
ATOM 2262 C CA . TYR A 1 294 ? 11.409 4.433 -26.361 1.00 85.38 294 TYR A CA 1
ATOM 2263 C C . TYR A 1 294 ? 11.933 3.003 -26.360 1.00 85.38 294 TYR A C 1
ATOM 2265 O O . TYR A 1 294 ? 12.415 2.509 -27.380 1.00 85.38 294 TYR A O 1
ATOM 2273 N N . ILE A 1 295 ? 11.814 2.341 -25.215 1.00 86.75 295 ILE A N 1
ATOM 2274 C CA . ILE A 1 295 ? 12.200 0.948 -25.038 1.00 86.75 295 ILE A CA 1
ATOM 2275 C C . ILE A 1 295 ? 10.942 0.172 -24.678 1.00 86.75 295 ILE A C 1
ATOM 2277 O O . ILE A 1 295 ? 10.323 0.408 -23.640 1.00 86.75 295 ILE A O 1
ATOM 2281 N N . ARG A 1 296 ? 10.577 -0.780 -25.536 1.00 90.69 296 ARG A N 1
ATOM 2282 C CA . ARG A 1 296 ? 9.529 -1.749 -25.237 1.00 90.69 296 ARG A CA 1
ATOM 2283 C C . ARG A 1 296 ? 10.153 -3.087 -24.901 1.00 90.69 296 ARG A C 1
ATOM 2285 O O . ARG A 1 296 ? 10.879 -3.645 -25.720 1.00 90.69 296 ARG A O 1
ATOM 2292 N N . ILE A 1 297 ? 9.823 -3.620 -23.735 1.00 87.69 297 ILE A N 1
ATOM 2293 C CA . ILE A 1 297 ? 10.239 -4.959 -23.332 1.00 87.69 297 ILE A CA 1
ATOM 2294 C C . ILE A 1 297 ? 8.993 -5.818 -23.221 1.00 87.69 297 ILE A C 1
ATOM 2296 O O . ILE A 1 297 ? 8.130 -5.562 -22.388 1.00 87.69 297 ILE A O 1
ATOM 2300 N N . LYS A 1 298 ? 8.914 -6.845 -24.065 1.00 92.38 298 LYS A N 1
ATOM 2301 C CA . LYS A 1 298 ? 7.824 -7.813 -24.055 1.00 92.38 298 LYS A CA 1
ATOM 2302 C C . LYS A 1 298 ? 8.403 -9.207 -23.876 1.00 92.38 298 LYS A C 1
ATOM 2304 O O . LYS A 1 298 ? 9.172 -9.653 -24.724 1.00 92.38 298 LYS A O 1
ATOM 2309 N N . THR A 1 299 ? 8.025 -9.888 -22.800 1.00 90.44 299 THR A N 1
ATOM 2310 C CA . THR A 1 299 ? 8.399 -11.288 -22.571 1.00 90.44 299 THR A CA 1
ATOM 2311 C C . THR A 1 299 ? 7.178 -12.103 -22.143 1.00 90.44 299 THR A C 1
ATOM 2313 O O . THR A 1 299 ? 6.399 -11.644 -21.306 1.00 90.44 299 THR A O 1
ATOM 2316 N N . PRO A 1 300 ? 6.965 -13.302 -22.718 1.00 89.94 300 PRO A N 1
ATOM 2317 C CA . PRO A 1 300 ? 5.943 -14.211 -22.214 1.00 89.94 300 PRO A CA 1
ATOM 2318 C C . PRO A 1 300 ? 6.302 -14.770 -20.828 1.00 89.94 300 PRO A C 1
ATOM 2320 O O . PRO A 1 300 ? 5.393 -15.111 -20.078 1.00 89.94 300 PRO A O 1
ATOM 2323 N N . GLY A 1 301 ? 7.596 -14.850 -20.495 1.00 90.12 301 GLY A N 1
ATOM 2324 C CA . GLY A 1 301 ? 8.093 -15.406 -19.236 1.00 90.12 301 GLY A CA 1
ATOM 2325 C C . GLY A 1 301 ? 8.306 -14.344 -18.162 1.00 90.12 301 GLY A C 1
ATOM 2326 O O . GLY A 1 301 ? 7.671 -13.287 -18.181 1.00 90.12 301 GLY A O 1
ATOM 2327 N N . SER A 1 302 ? 9.210 -14.622 -17.223 1.00 91.81 302 SER A N 1
ATOM 2328 C CA . SER A 1 302 ? 9.406 -13.748 -16.071 1.00 91.81 302 SER A CA 1
ATOM 2329 C C . SER A 1 302 ? 10.357 -12.591 -16.358 1.00 91.81 302 SER A C 1
ATOM 2331 O O . SER A 1 302 ? 11.300 -12.685 -17.150 1.00 91.81 302 SER A O 1
ATOM 2333 N N . PHE A 1 303 ? 10.130 -11.499 -15.640 1.00 92.94 303 PHE A N 1
ATOM 2334 C CA . PHE A 1 303 ? 11.063 -10.391 -15.509 1.00 92.94 303 PHE A CA 1
ATOM 2335 C C . PHE A 1 303 ? 11.480 -10.277 -14.048 1.00 92.94 303 PHE A C 1
ATOM 2337 O O . PHE A 1 303 ? 10.620 -10.165 -13.179 1.00 92.94 303 PHE A O 1
ATOM 2344 N N . GLU A 1 304 ? 12.780 -10.288 -13.768 1.00 92.25 304 GLU A N 1
ATOM 2345 C CA . GLU A 1 304 ? 13.321 -10.117 -12.421 1.00 92.25 304 GLU A CA 1
ATOM 2346 C C . GLU A 1 304 ? 14.296 -8.943 -12.376 1.00 92.25 304 GLU A C 1
ATOM 2348 O O . GLU A 1 304 ? 15.209 -8.839 -13.192 1.00 92.25 304 GLU A O 1
ATOM 2353 N N . TYR A 1 305 ? 14.131 -8.077 -11.383 1.00 89.38 305 TYR A N 1
ATOM 2354 C CA . TYR A 1 305 ? 15.013 -6.954 -11.118 1.00 89.38 305 TYR A CA 1
ATOM 2355 C C . TYR A 1 305 ? 15.574 -7.050 -9.701 1.00 89.38 305 TYR A C 1
ATOM 2357 O O . TYR A 1 305 ? 14.826 -7.098 -8.720 1.00 89.38 305 TYR A O 1
ATOM 2365 N N . PHE A 1 306 ? 16.900 -7.072 -9.594 1.00 86.19 306 PHE A N 1
ATOM 2366 C CA . PHE A 1 306 ? 17.632 -7.166 -8.337 1.00 86.19 306 PHE A CA 1
ATOM 2367 C C . PHE A 1 306 ? 18.252 -5.816 -7.986 1.00 86.19 306 PHE A C 1
ATOM 2369 O O . PHE A 1 306 ? 19.090 -5.295 -8.726 1.00 86.19 306 PHE A O 1
ATOM 2376 N N . PHE A 1 307 ? 17.888 -5.299 -6.815 1.00 82.62 307 PHE A N 1
ATOM 2377 C CA . PHE A 1 307 ? 18.492 -4.110 -6.227 1.00 82.62 307 PHE A CA 1
ATOM 2378 C C . PHE A 1 307 ? 19.741 -4.543 -5.457 1.00 82.62 307 PHE A C 1
ATOM 2380 O O . PHE A 1 307 ? 19.646 -5.152 -4.387 1.00 82.62 307 PHE A O 1
ATOM 2387 N N . ARG A 1 308 ? 20.919 -4.291 -6.031 1.00 77.88 308 ARG A N 1
ATOM 2388 C CA . ARG A 1 308 ? 22.213 -4.665 -5.436 1.00 77.88 308 ARG A CA 1
ATOM 2389 C C . ARG A 1 308 ? 22.924 -3.436 -4.879 1.00 77.88 308 ARG A C 1
ATOM 2391 O O . ARG A 1 308 ? 22.450 -2.310 -5.013 1.00 77.88 308 ARG A O 1
ATOM 2398 N N . SER A 1 309 ? 24.054 -3.654 -4.208 1.00 67.75 309 SER A N 1
ATOM 2399 C CA . SER A 1 309 ? 24.870 -2.542 -3.714 1.00 67.75 309 SER A CA 1
ATOM 2400 C C . SER A 1 309 ? 25.421 -1.702 -4.873 1.00 67.75 309 SER A C 1
ATOM 2402 O O . SER A 1 309 ? 25.634 -2.222 -5.969 1.00 67.75 309 SER A O 1
ATOM 2404 N N . GLU A 1 310 ? 25.721 -0.424 -4.615 1.00 59.06 310 GLU A N 1
ATOM 2405 C CA . GLU A 1 310 ? 26.279 0.512 -5.610 1.00 59.06 310 GLU A CA 1
ATOM 2406 C C . GLU A 1 310 ? 27.523 -0.029 -6.335 1.00 59.06 310 GLU A C 1
ATOM 2408 O O . GLU A 1 310 ? 27.792 0.358 -7.467 1.00 59.06 310 GLU A O 1
ATOM 2413 N N . LYS A 1 311 ? 28.267 -0.951 -5.709 1.00 63.25 311 LYS A N 1
ATOM 2414 C CA . LYS A 1 311 ? 29.475 -1.556 -6.285 1.00 63.25 311 LYS A CA 1
ATOM 2415 C C . LYS A 1 311 ? 29.194 -2.649 -7.316 1.00 63.25 311 LYS A C 1
ATOM 2417 O O . LYS A 1 311 ? 30.043 -2.899 -8.162 1.00 63.25 311 LYS A O 1
ATOM 2422 N N . GLU A 1 312 ? 28.054 -3.327 -7.219 1.00 69.12 312 GLU A N 1
ATOM 2423 C CA . GLU A 1 312 ? 27.723 -4.482 -8.067 1.00 69.12 312 GLU A CA 1
ATOM 2424 C C . GLU A 1 312 ? 26.825 -4.111 -9.251 1.00 69.12 312 GLU A C 1
ATOM 2426 O O . GLU A 1 312 ? 26.736 -4.879 -10.207 1.00 69.12 312 GLU A O 1
ATOM 2431 N N . GLY A 1 313 ? 26.182 -2.940 -9.199 1.00 71.75 313 GLY A N 1
ATOM 2432 C CA . GLY A 1 313 ? 25.186 -2.526 -10.181 1.00 71.75 313 GLY A CA 1
ATOM 2433 C C . GLY A 1 313 ? 23.891 -3.339 -10.076 1.00 71.75 313 GLY A C 1
ATOM 2434 O O . GLY A 1 313 ? 23.867 -4.490 -9.637 1.00 71.75 313 GLY A O 1
ATOM 2435 N N . ASN A 1 314 ? 22.773 -2.731 -10.462 1.00 81.81 314 ASN A N 1
ATOM 2436 C CA . ASN A 1 314 ? 21.497 -3.442 -10.492 1.00 81.81 314 ASN A CA 1
ATOM 2437 C C . ASN A 1 314 ? 21.474 -4.453 -11.644 1.00 81.8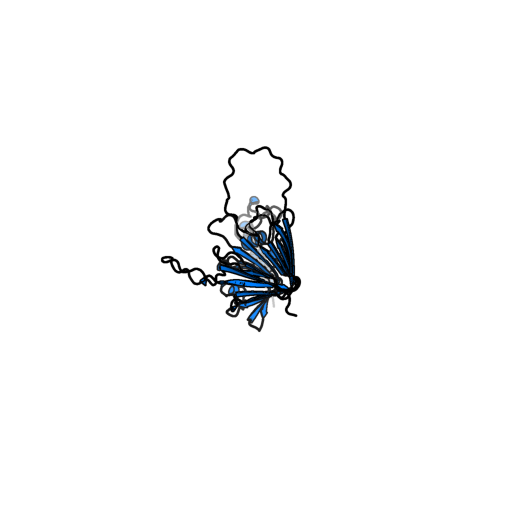1 314 ASN A C 1
ATOM 2439 O O . ASN A 1 314 ? 22.076 -4.219 -12.692 1.00 81.81 314 ASN A O 1
ATOM 2443 N N . LEU A 1 315 ? 20.760 -5.565 -11.460 1.00 84.00 315 LEU A N 1
ATOM 2444 C CA . LEU A 1 315 ? 20.661 -6.622 -12.466 1.00 84.00 315 LEU A CA 1
ATOM 2445 C C . LEU A 1 315 ? 19.206 -6.830 -12.882 1.00 84.00 315 LEU A C 1
ATOM 2447 O O . LEU A 1 315 ? 18.356 -7.099 -12.035 1.00 84.00 315 LEU A O 1
ATOM 2451 N N . ALA A 1 316 ? 18.958 -6.778 -14.189 1.00 86.25 316 ALA A N 1
ATOM 2452 C CA . ALA A 1 316 ? 17.710 -7.199 -14.809 1.00 86.25 316 ALA A CA 1
ATOM 2453 C C . ALA A 1 316 ? 17.903 -8.563 -15.488 1.00 86.25 316 ALA A C 1
ATOM 2455 O O . ALA A 1 316 ? 18.850 -8.746 -16.253 1.00 86.25 316 ALA A O 1
ATOM 2456 N N . VAL A 1 317 ? 17.014 -9.512 -15.208 1.00 88.62 317 VAL A N 1
ATOM 2457 C CA . VAL A 1 317 ? 17.016 -10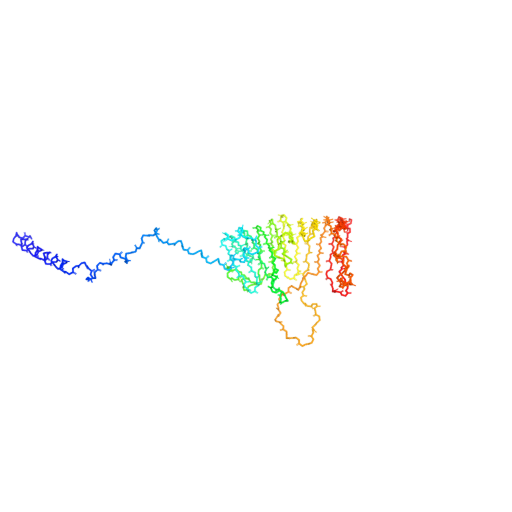.865 -15.773 1.00 88.62 317 VAL A CA 1
ATOM 2458 C C . VAL A 1 317 ? 15.673 -11.119 -16.441 1.00 88.62 317 VAL A C 1
ATOM 2460 O O . VAL A 1 317 ? 14.619 -10.834 -15.874 1.00 88.62 317 VAL A O 1
ATOM 2463 N N . PHE A 1 318 ? 15.719 -11.683 -17.642 1.00 88.75 318 PHE A N 1
ATOM 2464 C CA . PHE A 1 318 ? 14.543 -12.076 -18.407 1.00 88.75 318 PHE A CA 1
ATOM 2465 C C . PHE A 1 318 ? 14.589 -13.582 -18.608 1.00 88.75 318 PHE A C 1
ATOM 2467 O O . PHE A 1 318 ? 15.624 -14.117 -19.009 1.00 88.75 318 PHE A O 1
ATOM 2474 N N . SER A 1 319 ? 13.478 -14.255 -18.336 1.00 85.94 319 SER A N 1
ATOM 2475 C CA . SER A 1 319 ? 13.318 -15.669 -18.643 1.00 85.94 319 SER A CA 1
ATOM 2476 C C . SER A 1 319 ? 12.228 -15.857 -19.692 1.00 85.94 319 SER A C 1
ATOM 2478 O O . SER A 1 319 ? 11.302 -15.049 -19.821 1.00 85.94 319 SER A O 1
ATOM 2480 N N . LEU A 1 320 ? 12.367 -16.926 -20.466 1.00 83.69 320 LEU A N 1
ATOM 2481 C CA . LEU A 1 320 ? 11.278 -17.474 -21.260 1.00 83.69 320 LEU A CA 1
ATOM 2482 C C . LEU A 1 320 ? 10.514 -18.476 -20.383 1.00 83.69 320 LEU A C 1
ATOM 2484 O O . LEU A 1 320 ? 11.123 -19.055 -19.480 1.00 83.69 320 LEU A O 1
ATOM 2488 N N . PRO A 1 321 ? 9.204 -18.669 -20.610 1.00 74.44 321 PRO A N 1
ATOM 2489 C CA . PRO A 1 321 ? 8.455 -19.691 -19.893 1.00 74.44 321 PRO A CA 1
ATOM 2490 C C . PRO A 1 321 ? 9.109 -21.053 -20.153 1.00 74.44 321 PRO A C 1
ATOM 2492 O O . PRO A 1 321 ? 9.492 -21.343 -21.291 1.00 74.44 321 PRO A O 1
ATOM 2495 N N . GLU A 1 322 ? 9.282 -21.855 -19.101 1.00 68.00 322 GLU A N 1
ATOM 2496 C CA . GLU A 1 322 ? 9.706 -23.245 -19.274 1.00 68.00 322 GLU A CA 1
ATOM 2497 C C . GLU A 1 322 ? 8.646 -23.979 -20.125 1.00 68.00 322 GLU A C 1
ATOM 2499 O O . GLU A 1 322 ? 7.451 -23.740 -19.915 1.00 68.00 322 GLU A O 1
ATOM 2504 N N . PRO A 1 323 ? 9.067 -24.769 -21.133 1.00 57.25 323 PRO A N 1
ATOM 2505 C CA . PRO A 1 323 ? 8.174 -25.394 -22.110 1.00 57.25 323 PRO A CA 1
ATOM 2506 C C . PRO A 1 323 ? 7.259 -26.478 -21.532 1.00 57.25 323 PRO A C 1
ATOM 2508 O O . PRO A 1 323 ? 7.662 -27.153 -20.555 1.00 57.25 323 PRO A O 1
#

Radius of gyration: 35.2 Å; Cα contacts (8 Å, |Δi|>4): 587; chains: 1; bounding box: 105×68×91 Å

Nearest PDB structures (foldseek):
  4v3h-assembly2_B  TM=2.083E-01  e=9.375E+00  Klebsiella oxytoca